Protein AF-A0A399N8E4-F1 (afdb_monomer_lite)

Foldseek 3Di:
DVQCPVVCLVVVVVPALAAPAEEEEEEQAAQCVDQQNPQQEDFEAELFQPADGGRNQGDEDPRCVSNVVSSQAQGPANVPPHGGHHSRVNYHYYIYRHHDDDDDPPTDDRLSSVLVSLQVCVVVPHQEYEAADFDLAADHDVSVVVSVVVCVVSNHAYEYEQDFVLVVNQGRHPPLNPPRHAYEFEDDPVRHGDNTRGHDYPSHDYYGHDPPD

Organism: NCBI:txid28447

Secondary structure (DSSP, 8-state):
-HHHHHTTHHHHTTT-S-TT-EEEEEES---TTSGGGTTTEEEEEE-SSSS-TTS-S--STTTTHHHHHHHHHH-B--SSS-SPBPSSTTSEEEEEE---SS--TTPPPHHHHHHHHHHHHHHTT-SEEEE----S-S---HHHHHHHHHHHHTTPEEEEE---GGGT--B--TTTTSTT-EEEEEE-TTSPBPSSS--B-TTEEEEEE-S--

Radius of gyration: 16.17 Å; chains: 1; bounding box: 42×36×48 Å

Structure (mmCIF, N/CA/C/O backbone):
data_AF-A0A399N8E4-F1
#
_entry.id   AF-A0A399N8E4-F1
#
loop_
_atom_site.group_PDB
_atom_site.id
_atom_site.type_symbol
_atom_site.label_atom_id
_atom_site.label_alt_id
_atom_site.label_comp_id
_atom_site.label_asym_id
_atom_site.label_entity_id
_atom_site.label_seq_id
_atom_site.pdbx_PDB_ins_code
_atom_site.Cartn_x
_atom_site.Cartn_y
_atom_site.Cartn_z
_atom_site.occupancy
_atom_site.B_iso_or_equiv
_atom_site.auth_seq_id
_atom_site.auth_comp_id
_atom_site.auth_asym_id
_atom_site.auth_atom_id
_atom_site.pdbx_PDB_model_num
ATOM 1 N N . GLU A 1 1 ? -3.964 9.760 16.027 1.00 87.75 1 GLU A N 1
ATOM 2 C CA . GLU A 1 1 ? -4.818 9.200 14.960 1.00 87.75 1 GLU A CA 1
ATOM 3 C C . GLU A 1 1 ? -6.111 10.000 14.730 1.00 87.75 1 GLU A C 1
ATOM 5 O O . GLU A 1 1 ? -7.206 9.459 14.835 1.00 87.75 1 GLU A O 1
ATOM 10 N N . TYR A 1 2 ? -6.030 11.301 14.395 1.00 90.00 2 TYR A N 1
ATOM 11 C CA . TYR A 1 2 ? -7.243 12.139 14.248 1.00 90.00 2 TYR A CA 1
ATOM 12 C C . TYR A 1 2 ? -8.185 11.643 13.142 1.00 90.00 2 TYR A C 1
ATOM 14 O O . TYR A 1 2 ? -9.402 11.762 13.265 1.00 90.00 2 TYR A O 1
ATOM 22 N N . TRP A 1 3 ? -7.621 11.057 12.080 1.00 92.31 3 TRP A N 1
ATOM 23 C CA . TRP A 1 3 ? -8.370 10.575 10.924 1.00 92.31 3 TRP A CA 1
ATOM 24 C C . TRP A 1 3 ? -9.396 9.503 11.293 1.00 92.31 3 TRP A C 1
ATOM 26 O O . TRP A 1 3 ? -10.426 9.405 10.635 1.00 92.31 3 TRP A O 1
ATOM 36 N N . LEU A 1 4 ? -9.157 8.719 12.350 1.00 92.88 4 LEU A N 1
ATOM 37 C CA . LEU A 1 4 ? -10.075 7.654 12.745 1.00 92.88 4 LEU A CA 1
ATOM 38 C C . LEU A 1 4 ? -11.438 8.210 13.176 1.00 92.88 4 LEU A C 1
ATOM 40 O O . LEU A 1 4 ? -12.482 7.697 12.765 1.00 92.88 4 LEU A O 1
ATOM 44 N N . ALA A 1 5 ? -11.424 9.287 13.960 1.00 92.88 5 ALA A N 1
ATOM 45 C CA . ALA A 1 5 ? -12.632 9.968 14.404 1.00 92.88 5 ALA A CA 1
ATOM 46 C C . ALA A 1 5 ? -13.159 10.922 13.322 1.00 92.88 5 ALA A C 1
ATOM 48 O O . ALA A 1 5 ? -14.320 10.823 12.920 1.00 92.88 5 ALA A O 1
ATOM 49 N N . ASP A 1 6 ? -12.295 11.803 12.805 1.00 92.50 6 ASP A N 1
ATOM 50 C CA . ASP A 1 6 ? -12.694 12.918 11.937 1.00 92.50 6 ASP A CA 1
ATOM 51 C C . ASP A 1 6 ? -13.258 12.434 10.581 1.00 92.50 6 ASP A C 1
ATOM 53 O O . ASP A 1 6 ? -14.098 13.112 9.991 1.00 92.50 6 ASP A O 1
ATOM 57 N N . TYR A 1 7 ? -12.858 11.244 10.107 1.00 90.62 7 TYR A N 1
ATOM 58 C CA . TYR A 1 7 ? -13.322 10.653 8.839 1.00 90.62 7 TYR A CA 1
ATOM 59 C C . TYR A 1 7 ? -14.304 9.486 9.038 1.00 90.62 7 TYR A C 1
ATOM 61 O O . TYR A 1 7 ? -14.597 8.743 8.102 1.00 90.62 7 TYR A O 1
ATOM 69 N N . GLY A 1 8 ? -14.848 9.320 10.250 1.00 93.94 8 GLY A N 1
ATOM 70 C CA . GLY A 1 8 ? -15.922 8.361 10.524 1.00 93.94 8 GLY A CA 1
ATOM 71 C C . GLY A 1 8 ? -15.500 6.887 10.523 1.00 93.94 8 GLY A C 1
ATOM 72 O O . GLY A 1 8 ? -16.361 6.008 10.447 1.00 93.94 8 GLY A O 1
ATOM 73 N N . ILE A 1 9 ? -14.205 6.586 10.640 1.00 96.25 9 ILE A N 1
ATOM 74 C CA . ILE A 1 9 ? -13.701 5.205 10.691 1.00 96.25 9 ILE A CA 1
ATOM 75 C C . ILE A 1 9 ? -14.170 4.503 11.972 1.00 96.25 9 ILE A C 1
ATOM 77 O O . ILE A 1 9 ? -14.631 3.364 11.923 1.00 96.25 9 ILE A O 1
ATOM 81 N N . GLU A 1 10 ? -14.168 5.200 13.110 1.00 95.88 10 GLU A N 1
ATOM 82 C CA . GLU A 1 10 ? -14.696 4.661 14.374 1.00 95.88 10 GLU A CA 1
ATOM 83 C C . GLU A 1 10 ? -16.192 4.305 14.293 1.00 95.88 10 GLU A C 1
ATOM 85 O O . GLU A 1 10 ? -16.647 3.340 14.917 1.00 95.88 10 GLU A O 1
ATOM 90 N N . GLN A 1 11 ? -16.959 5.053 13.492 1.00 97.31 11 GLN A N 1
ATOM 91 C CA . GLN A 1 11 ? -18.361 4.749 13.202 1.00 97.31 11 GLN A CA 1
ATOM 92 C C . GLN A 1 11 ? -18.465 3.487 12.330 1.00 97.31 11 GLN A C 1
ATOM 94 O O . GLN A 1 11 ? -19.285 2.611 12.613 1.00 97.31 11 GLN A O 1
ATOM 99 N N . ALA A 1 12 ? -17.621 3.363 11.300 1.00 96.88 12 ALA A N 1
ATOM 100 C CA . ALA A 1 12 ? -17.576 2.186 10.429 1.00 96.88 12 ALA A CA 1
ATOM 101 C C . ALA A 1 12 ? -17.234 0.902 11.207 1.00 96.88 12 ALA A C 1
ATOM 103 O O . ALA A 1 12 ? -17.827 -0.151 10.955 1.00 96.88 12 ALA A O 1
ATOM 104 N N . TRP A 1 13 ? -16.380 1.001 12.231 1.00 97.62 13 TRP A N 1
ATOM 105 C CA . TRP A 1 13 ? -16.019 -0.110 13.119 1.00 97.62 13 TRP A CA 1
ATOM 106 C C . TRP A 1 13 ? -17.168 -0.708 13.926 1.00 97.62 13 TRP A C 1
ATOM 108 O O . TRP A 1 13 ? -17.019 -1.815 14.442 1.00 97.62 13 TRP A O 1
ATOM 118 N N . GLN A 1 14 ? -18.309 -0.022 14.027 1.00 96.94 14 GLN A N 1
ATOM 119 C CA . GLN A 1 14 ? -19.530 -0.607 14.596 1.00 96.94 14 GLN A CA 1
ATOM 120 C C . GLN A 1 14 ? -20.161 -1.657 13.668 1.00 96.94 14 GLN A C 1
ATOM 122 O O . GLN A 1 14 ? -21.018 -2.422 14.101 1.00 96.94 14 GLN A O 1
ATOM 127 N N . THR A 1 15 ? -19.745 -1.692 12.398 1.00 97.75 15 THR A N 1
ATOM 128 C CA . THR A 1 15 ? -20.201 -2.657 11.388 1.00 97.75 15 THR A CA 1
ATOM 129 C C . THR A 1 15 ? -19.103 -3.655 11.029 1.00 97.75 15 THR A C 1
ATOM 131 O O . THR A 1 15 ? -19.358 -4.855 10.997 1.00 97.75 15 THR A O 1
ATOM 134 N N . THR A 1 16 ? -17.882 -3.186 10.758 1.00 97.69 16 THR A N 1
ATOM 135 C CA . THR A 1 16 ? -16.736 -4.047 10.420 1.00 97.69 16 THR A CA 1
ATOM 136 C C . THR A 1 16 ? -15.416 -3.337 10.687 1.00 97.69 16 THR A C 1
ATOM 138 O O . THR A 1 16 ? -15.325 -2.115 10.575 1.00 97.69 16 THR A O 1
ATOM 141 N N . ARG A 1 17 ? -14.372 -4.106 11.003 1.00 97.81 17 ARG A N 1
ATOM 142 C CA . ARG A 1 17 ? -12.989 -3.624 11.109 1.00 97.81 17 ARG A CA 1
ATOM 143 C C . ARG A 1 17 ? -12.086 -4.218 10.026 1.00 97.81 17 ARG A C 1
ATOM 145 O O . ARG A 1 17 ? -10.866 -4.141 10.152 1.00 97.81 17 ARG A O 1
ATOM 152 N N . GLY A 1 18 ? -12.668 -4.803 8.977 1.00 97.94 18 GLY A N 1
ATOM 153 C CA . GLY A 1 18 ? -11.949 -5.421 7.858 1.00 97.94 18 GLY A CA 1
ATOM 154 C C . GLY A 1 18 ? -11.697 -6.922 8.010 1.00 97.94 18 GLY A C 1
ATOM 155 O O . GLY A 1 18 ? -10.862 -7.470 7.295 1.00 97.94 18 GLY A O 1
ATOM 156 N N . GLU A 1 19 ? -12.383 -7.604 8.930 1.00 98.12 19 GLU A N 1
ATOM 157 C CA . GLU A 1 19 ? -12.231 -9.046 9.132 1.00 98.12 19 GLU A CA 1
ATOM 158 C C . GLU A 1 19 ? -12.448 -9.838 7.832 1.00 98.12 19 GLU A C 1
ATOM 160 O O . GLU A 1 19 ? -13.425 -9.638 7.113 1.00 98.12 19 GLU A O 1
ATOM 165 N N . GLY A 1 20 ? -11.534 -10.767 7.538 1.00 97.44 20 GLY A N 1
ATOM 166 C CA . GLY A 1 20 ? -11.583 -11.604 6.334 1.00 97.44 20 GLY A CA 1
ATOM 167 C C . GLY A 1 20 ? -11.033 -10.944 5.065 1.00 97.44 20 GLY A C 1
ATOM 168 O O . GLY A 1 20 ? -10.838 -11.642 4.072 1.00 97.44 20 GLY A O 1
ATOM 169 N N . VAL A 1 21 ? -10.719 -9.645 5.097 1.00 98.56 21 VAL A N 1
ATOM 170 C CA . VAL A 1 21 ? -10.104 -8.933 3.970 1.00 98.56 21 VAL A CA 1
ATOM 171 C C . VAL A 1 21 ? -8.587 -9.100 4.017 1.00 98.56 21 VAL A C 1
ATOM 173 O O . VAL A 1 21 ? -7.952 -8.852 5.047 1.00 98.56 21 VAL A O 1
ATOM 176 N N . LYS A 1 22 ? -7.994 -9.498 2.887 1.00 98.81 22 LYS A N 1
ATOM 177 C CA . LYS A 1 22 ? -6.543 -9.452 2.676 1.00 98.81 22 LYS A CA 1
ATOM 178 C C . LYS A 1 22 ? -6.186 -8.232 1.842 1.00 98.81 22 LYS A C 1
ATOM 180 O O . LYS A 1 22 ? -6.753 -8.035 0.766 1.00 98.81 22 LYS A O 1
ATOM 185 N N . ILE A 1 23 ? -5.227 -7.454 2.323 1.00 98.81 23 ILE A N 1
ATOM 186 C CA . ILE A 1 23 ? -4.749 -6.247 1.662 1.00 98.81 23 ILE A CA 1
ATOM 187 C C . ILE A 1 23 ? -3.266 -6.423 1.352 1.00 98.81 23 ILE A C 1
ATOM 189 O O . ILE A 1 23 ? -2.461 -6.622 2.261 1.00 98.81 23 ILE A O 1
ATOM 193 N N . ALA A 1 24 ? -2.908 -6.389 0.071 1.00 98.88 24 ALA A N 1
ATOM 194 C CA . ALA A 1 24 ? -1.513 -6.418 -0.342 1.00 98.88 24 ALA A CA 1
ATOM 195 C C . ALA A 1 24 ? -0.918 -5.013 -0.279 1.00 98.88 24 ALA A C 1
ATOM 197 O O . ALA A 1 24 ? -1.463 -4.079 -0.864 1.00 98.88 24 ALA A O 1
ATOM 198 N N . VAL A 1 25 ? 0.202 -4.876 0.424 1.00 98.62 25 VAL A N 1
ATOM 199 C CA . VAL A 1 25 ? 1.004 -3.652 0.472 1.00 98.62 25 VAL A CA 1
ATOM 200 C C . VAL A 1 25 ? 2.190 -3.869 -0.460 1.00 98.62 25 VAL A C 1
ATOM 202 O O . VAL A 1 25 ? 3.124 -4.587 -0.106 1.00 98.62 25 VAL A O 1
ATOM 205 N N . ILE A 1 26 ? 2.108 -3.299 -1.666 1.00 98.25 26 ILE A N 1
ATOM 206 C CA . ILE A 1 26 ? 3.216 -3.281 -2.628 1.00 98.25 26 ILE A CA 1
ATOM 207 C C . ILE A 1 26 ? 4.039 -2.031 -2.328 1.00 98.25 26 ILE A C 1
ATOM 209 O O . ILE A 1 26 ? 3.639 -0.922 -2.682 1.00 98.25 26 ILE A O 1
ATOM 213 N N . ASP A 1 27 ? 5.148 -2.215 -1.617 1.00 96.81 27 ASP A N 1
ATOM 214 C CA . ASP A 1 27 ? 5.992 -1.133 -1.096 1.00 96.81 27 ASP A CA 1
ATOM 215 C C . ASP A 1 27 ? 7.405 -1.671 -0.799 1.00 96.81 27 ASP A C 1
ATOM 217 O O . ASP A 1 27 ? 7.780 -2.721 -1.305 1.00 96.81 27 ASP A O 1
ATOM 221 N N . THR A 1 28 ? 8.205 -1.021 0.042 1.00 95.88 28 THR A N 1
ATOM 222 C CA . THR A 1 28 ? 9.557 -1.478 0.409 1.00 95.88 28 THR A CA 1
ATOM 223 C C . THR A 1 28 ? 9.601 -2.817 1.148 1.00 95.88 28 THR A C 1
ATOM 225 O O . THR A 1 28 ? 10.680 -3.357 1.357 1.00 95.88 28 THR A O 1
ATOM 228 N N . GLY A 1 29 ? 8.456 -3.380 1.528 1.00 96.94 29 GLY A N 1
ATOM 229 C CA . GLY A 1 29 ? 8.336 -4.503 2.455 1.00 96.94 29 GLY A CA 1
ATOM 230 C C . GLY A 1 29 ? 7.827 -4.041 3.818 1.00 96.94 29 GLY A C 1
ATOM 231 O O . GLY A 1 29 ? 7.774 -2.848 4.115 1.00 96.94 29 GLY A O 1
ATOM 232 N N . VAL A 1 30 ? 7.406 -4.993 4.646 1.00 98.19 30 VAL A N 1
ATOM 233 C CA . VAL A 1 30 ? 6.756 -4.724 5.933 1.00 98.19 30 VAL A CA 1
ATOM 234 C C . VAL A 1 30 ? 7.480 -5.483 7.030 1.00 98.19 30 VAL A C 1
ATOM 236 O O . VAL A 1 30 ? 7.396 -6.708 7.095 1.00 98.19 30 VAL A O 1
ATOM 239 N N . ASP A 1 31 ? 8.119 -4.755 7.943 1.00 97.06 31 ASP A N 1
ATOM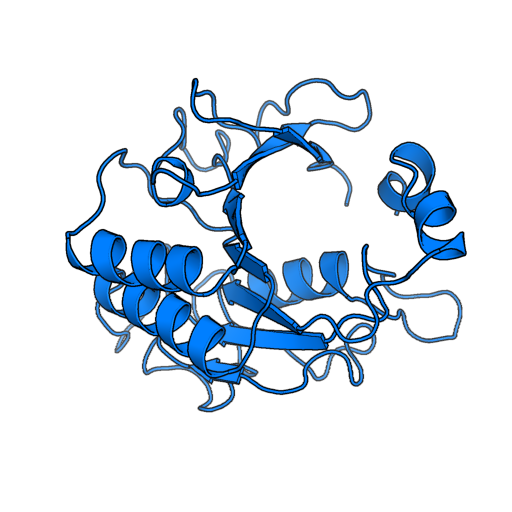 240 C CA . ASP A 1 31 ? 8.675 -5.345 9.159 1.00 97.06 31 ASP A CA 1
ATOM 241 C C . ASP A 1 31 ? 7.531 -5.837 10.056 1.00 97.06 31 ASP A C 1
ATOM 243 O O . ASP A 1 31 ? 6.908 -5.085 10.807 1.00 97.06 31 ASP A O 1
ATOM 247 N N . ALA A 1 32 ? 7.248 -7.134 9.972 1.00 95.44 32 ALA A N 1
ATOM 248 C CA . ALA A 1 32 ? 6.186 -7.786 10.728 1.00 95.44 32 ALA A CA 1
ATOM 249 C C . ALA A 1 32 ? 6.507 -7.932 12.230 1.00 95.44 32 ALA A C 1
ATOM 251 O O . ALA A 1 32 ? 5.643 -8.359 13.003 1.00 95.44 32 ALA A O 1
ATOM 252 N N . SER A 1 33 ? 7.737 -7.619 12.657 1.00 94.69 33 SER A N 1
ATOM 253 C CA . SER A 1 33 ? 8.163 -7.738 14.055 1.00 94.69 33 SER A CA 1
ATOM 254 C C . SER A 1 33 ? 7.726 -6.553 14.921 1.00 94.69 33 SER A C 1
ATOM 256 O O . SER A 1 33 ? 7.685 -6.680 16.153 1.00 94.69 33 SER A O 1
ATOM 258 N N . VAL A 1 34 ? 7.349 -5.424 14.303 1.00 94.69 34 VAL A N 1
ATOM 259 C CA . VAL A 1 34 ? 6.870 -4.245 15.032 1.00 94.69 34 VAL A CA 1
ATOM 260 C C . VAL A 1 34 ? 5.600 -4.574 15.814 1.00 94.69 34 VAL A C 1
ATOM 262 O O . VAL A 1 34 ? 4.724 -5.316 15.364 1.00 94.69 34 VAL A O 1
ATOM 265 N N . ALA A 1 35 ? 5.499 -4.020 17.024 1.00 93.44 35 ALA A N 1
ATOM 266 C CA . ALA A 1 35 ? 4.439 -4.380 17.963 1.00 93.44 35 ALA A CA 1
ATOM 267 C C . ALA A 1 35 ? 3.032 -4.139 17.389 1.00 93.44 35 ALA A C 1
ATOM 269 O O . ALA A 1 35 ? 2.148 -4.973 17.591 1.00 93.44 35 ALA A O 1
ATOM 270 N N . ASP A 1 36 ? 2.868 -3.056 16.629 1.00 92.19 36 ASP A N 1
ATOM 271 C CA . ASP A 1 36 ? 1.593 -2.626 16.054 1.00 92.19 36 ASP A CA 1
ATOM 272 C C . ASP A 1 36 ? 1.067 -3.591 14.986 1.00 92.19 36 ASP A C 1
ATOM 274 O O . ASP A 1 36 ? -0.140 -3.690 14.789 1.00 92.19 36 ASP A O 1
ATOM 278 N N . LEU A 1 37 ? 1.943 -4.350 14.323 1.00 96.38 37 LEU A N 1
ATOM 279 C CA . LEU A 1 37 ? 1.577 -5.270 13.242 1.00 96.38 37 LEU A CA 1
ATOM 280 C C . LEU A 1 37 ? 1.537 -6.732 13.681 1.00 96.38 37 LEU A C 1
ATOM 282 O O . LEU A 1 37 ? 1.414 -7.632 12.844 1.00 96.38 37 LEU A O 1
ATOM 286 N N . ARG A 1 38 ? 1.599 -7.005 14.991 1.00 93.81 38 ARG A N 1
ATOM 287 C CA . ARG A 1 38 ? 1.627 -8.376 15.506 1.00 93.81 38 ARG A CA 1
ATOM 288 C C . ARG A 1 38 ? 0.414 -9.180 15.019 1.00 93.81 38 ARG A C 1
ATOM 290 O O . ARG A 1 38 ? -0.738 -8.934 15.388 1.00 93.81 38 ARG A O 1
ATOM 297 N N . GLY A 1 39 ? 0.702 -10.186 14.194 1.00 94.69 39 GLY A N 1
ATOM 298 C CA . GLY A 1 39 ? -0.286 -11.075 13.581 1.00 94.69 39 GLY A CA 1
ATOM 299 C C . GLY A 1 39 ? -1.128 -10.438 12.470 1.00 94.69 39 GLY A C 1
ATOM 300 O O . GLY A 1 39 ? -2.113 -11.053 12.059 1.00 94.69 39 GLY A O 1
ATOM 301 N N . ALA A 1 40 ? -0.828 -9.205 12.047 1.00 97.69 40 ALA A N 1
ATOM 302 C CA . ALA A 1 40 ? -1.494 -8.546 10.925 1.00 97.69 40 ALA A CA 1
ATOM 303 C C . ALA A 1 40 ? -0.920 -9.024 9.590 1.00 97.69 40 ALA A C 1
ATOM 305 O O . ALA A 1 40 ? -1.684 -9.310 8.674 1.00 97.69 40 ALA A O 1
ATOM 306 N N . VAL A 1 41 ? 0.403 -9.175 9.501 1.00 98.31 41 VAL A N 1
ATOM 307 C CA . VAL A 1 41 ? 1.077 -9.724 8.318 1.00 98.31 41 VAL A CA 1
ATOM 308 C C . VAL A 1 41 ? 0.919 -11.246 8.306 1.00 98.31 41 VAL A C 1
ATOM 310 O O . VAL A 1 41 ? 1.358 -11.924 9.235 1.00 98.31 41 VAL A O 1
ATOM 313 N N . VAL A 1 42 ? 0.258 -11.781 7.277 1.00 98.25 42 VAL A N 1
ATOM 314 C CA . VAL A 1 42 ? -0.090 -13.219 7.173 1.00 98.25 42 VAL A CA 1
ATOM 315 C C . VAL A 1 42 ? 0.624 -13.943 6.033 1.00 98.25 42 VAL A C 1
ATOM 317 O O . VAL A 1 42 ? 0.460 -15.150 5.866 1.00 98.25 42 VAL A O 1
ATOM 320 N N . GLY A 1 43 ? 1.392 -13.213 5.234 1.00 98.00 43 GLY A N 1
ATOM 321 C CA . GLY A 1 43 ? 2.159 -13.735 4.116 1.00 98.00 43 GLY A CA 1
ATOM 322 C C . GLY A 1 43 ? 2.825 -12.601 3.354 1.00 98.00 43 GLY A C 1
ATOM 323 O O . GLY A 1 43 ? 2.568 -11.426 3.621 1.00 98.00 43 GLY A O 1
ATOM 324 N N . GLY A 1 44 ? 3.662 -12.956 2.394 1.00 98.25 44 GLY A N 1
ATOM 325 C CA . GLY A 1 44 ? 4.343 -11.974 1.577 1.00 98.25 44 GLY A CA 1
ATOM 326 C C . GLY A 1 44 ? 5.316 -12.598 0.595 1.00 98.25 44 GLY A C 1
ATOM 327 O O . GLY A 1 44 ? 5.490 -13.820 0.561 1.00 98.25 44 GLY A O 1
ATOM 328 N N . THR A 1 45 ? 5.912 -11.745 -0.224 1.00 98.69 45 THR A N 1
ATOM 329 C CA . THR A 1 45 ? 6.943 -12.115 -1.183 1.00 98.69 45 THR A CA 1
ATOM 330 C C . THR A 1 45 ? 7.887 -10.949 -1.425 1.00 98.69 45 THR A C 1
ATOM 332 O O . THR A 1 45 ? 7.480 -9.790 -1.343 1.00 98.69 45 THR A O 1
ATOM 335 N N . ASP A 1 46 ? 9.126 -11.263 -1.785 1.00 98.25 46 ASP A N 1
ATOM 336 C CA . ASP A 1 46 ? 10.012 -10.296 -2.414 1.00 98.25 46 ASP A CA 1
ATOM 337 C C . ASP A 1 46 ? 10.011 -10.462 -3.926 1.00 98.25 46 ASP A C 1
ATOM 339 O O . ASP A 1 46 ? 10.371 -11.513 -4.461 1.00 98.25 46 ASP A O 1
ATOM 343 N N . VAL A 1 47 ? 9.640 -9.388 -4.619 1.00 97.56 47 VAL A N 1
ATOM 344 C CA . VAL A 1 47 ? 9.791 -9.302 -6.071 1.00 97.56 47 VAL A CA 1
ATOM 345 C C . VAL A 1 47 ? 11.008 -8.473 -6.464 1.00 97.56 47 VAL A C 1
ATOM 347 O O . VAL A 1 47 ? 11.375 -8.514 -7.636 1.00 97.56 47 VAL A O 1
ATOM 350 N N . SER A 1 48 ? 11.669 -7.779 -5.530 1.00 95.75 48 SER A N 1
ATOM 351 C CA . SER A 1 48 ? 12.858 -6.971 -5.825 1.00 95.75 48 SER A CA 1
ATOM 352 C C . SER A 1 48 ? 14.088 -7.803 -6.189 1.00 95.75 48 SER A C 1
ATOM 354 O O . SER A 1 48 ? 14.925 -7.351 -6.971 1.00 95.75 48 SER A O 1
ATOM 356 N N . GLY A 1 49 ? 14.179 -9.034 -5.683 1.00 95.19 49 GLY A N 1
ATOM 357 C CA . GLY A 1 49 ? 15.319 -9.934 -5.845 1.00 95.19 49 GLY A CA 1
ATOM 358 C C . GLY A 1 49 ? 16.438 -9.714 -4.823 1.00 95.19 49 GLY A C 1
ATOM 359 O O . GLY A 1 49 ? 17.452 -10.409 -4.895 1.00 95.19 49 GLY A O 1
ATOM 360 N N . VAL A 1 50 ? 16.276 -8.764 -3.899 1.00 94.69 50 VAL A N 1
ATOM 361 C CA . VAL A 1 50 ? 17.278 -8.417 -2.876 1.00 94.69 50 VAL A CA 1
ATOM 362 C C . VAL A 1 50 ? 16.730 -8.452 -1.446 1.00 94.69 50 VAL A C 1
ATOM 364 O O . VAL A 1 50 ? 17.518 -8.312 -0.513 1.00 94.69 50 VAL A O 1
ATOM 367 N N . GLY A 1 51 ? 15.417 -8.631 -1.267 1.00 93.19 51 GLY A N 1
ATOM 368 C CA . GLY A 1 51 ? 14.761 -8.701 0.042 1.00 93.19 51 GLY A CA 1
ATOM 369 C C . GLY A 1 51 ? 14.632 -10.125 0.583 1.00 93.19 51 GLY A C 1
ATOM 370 O O . GLY A 1 51 ? 15.084 -11.097 -0.032 1.00 93.19 51 GLY A O 1
ATOM 371 N N . SER A 1 52 ? 13.985 -10.269 1.742 1.00 96.19 52 SER A N 1
ATOM 372 C CA . SER A 1 52 ? 13.643 -11.592 2.273 1.00 96.19 52 SER A CA 1
ATOM 373 C C . SER A 1 52 ? 12.539 -12.242 1.440 1.00 96.19 52 SER A C 1
ATOM 375 O O . SER A 1 52 ? 11.609 -11.584 0.994 1.00 96.19 52 SER A O 1
ATOM 377 N N . ALA A 1 53 ? 12.578 -13.564 1.267 1.00 97.19 53 ALA A N 1
ATOM 378 C CA . ALA A 1 53 ? 11.621 -14.269 0.405 1.00 97.19 53 ALA A CA 1
ATOM 379 C C . ALA A 1 53 ? 10.140 -14.082 0.797 1.00 97.19 53 ALA A C 1
ATOM 381 O O . ALA A 1 53 ? 9.266 -14.280 -0.044 1.00 97.19 53 ALA A O 1
ATOM 382 N N . ASP A 1 54 ? 9.862 -13.721 2.052 1.00 97.25 54 ASP A N 1
ATOM 383 C CA . ASP A 1 54 ? 8.528 -13.445 2.591 1.00 97.25 54 ASP A CA 1
ATOM 384 C C . ASP A 1 54 ? 8.159 -11.948 2.612 1.00 97.25 54 ASP A C 1
ATOM 386 O O . ASP A 1 54 ? 7.100 -11.588 3.124 1.00 97.25 54 ASP A O 1
ATOM 390 N N . GLY A 1 55 ? 9.010 -11.075 2.065 1.00 97.25 55 GLY A N 1
ATOM 391 C CA . GLY A 1 55 ? 8.791 -9.630 1.985 1.00 97.25 55 GLY A CA 1
ATOM 392 C C . GLY A 1 55 ? 8.805 -8.908 3.336 1.00 97.25 55 GLY A C 1
ATOM 393 O O . GLY A 1 55 ? 8.294 -7.790 3.422 1.00 97.25 55 GLY A O 1
ATOM 394 N N . THR A 1 56 ? 9.313 -9.535 4.403 1.00 97.00 56 THR A N 1
ATOM 395 C CA . THR A 1 56 ? 9.306 -8.965 5.764 1.00 97.00 56 THR A CA 1
ATOM 396 C C . THR A 1 56 ? 10.597 -8.264 6.184 1.00 97.00 56 THR A C 1
ATOM 398 O O . THR A 1 56 ? 10.612 -7.600 7.219 1.00 97.00 56 THR A O 1
ATOM 401 N N . GLU A 1 57 ? 11.660 -8.362 5.385 1.00 95.00 57 GLU A N 1
ATOM 402 C CA . GLU A 1 57 ? 12.883 -7.568 5.520 1.00 95.00 57 GLU A CA 1
ATOM 403 C C . GLU A 1 57 ? 12.849 -6.431 4.489 1.00 95.00 57 GLU A C 1
ATOM 405 O O . GLU A 1 57 ? 13.053 -6.692 3.297 1.00 95.00 57 GLU A O 1
ATOM 410 N N . PRO A 1 58 ? 12.537 -5.187 4.901 1.00 94.12 58 PRO A N 1
ATOM 411 C CA . PRO A 1 58 ? 12.313 -4.121 3.941 1.00 94.12 58 PRO A CA 1
ATOM 412 C C . PRO A 1 58 ? 13.583 -3.698 3.191 1.00 94.12 58 PRO A C 1
ATOM 414 O O . PRO A 1 58 ? 14.687 -3.709 3.735 1.00 94.12 58 PRO A O 1
ATOM 417 N N . VAL A 1 59 ? 13.415 -3.278 1.939 1.00 93.62 59 VAL A N 1
ATOM 418 C CA . VAL A 1 59 ? 14.491 -2.958 0.991 1.00 93.62 59 VAL A CA 1
ATOM 419 C C . VAL A 1 59 ? 14.469 -1.489 0.557 1.00 93.62 59 VAL A C 1
ATOM 421 O O . VAL A 1 59 ? 13.482 -0.778 0.726 1.00 93.62 59 VAL A O 1
ATOM 424 N N . GLY A 1 60 ? 15.558 -1.030 -0.063 1.00 87.88 60 GLY A N 1
ATOM 425 C CA . GLY A 1 60 ? 15.648 0.314 -0.641 1.00 87.88 60 GLY A CA 1
ATOM 426 C C . GLY A 1 60 ? 15.971 1.422 0.371 1.00 87.88 60 GLY A C 1
ATOM 427 O O . GLY A 1 60 ? 16.209 1.180 1.551 1.00 87.88 60 GLY A O 1
ATOM 428 N N . ALA A 1 61 ? 16.0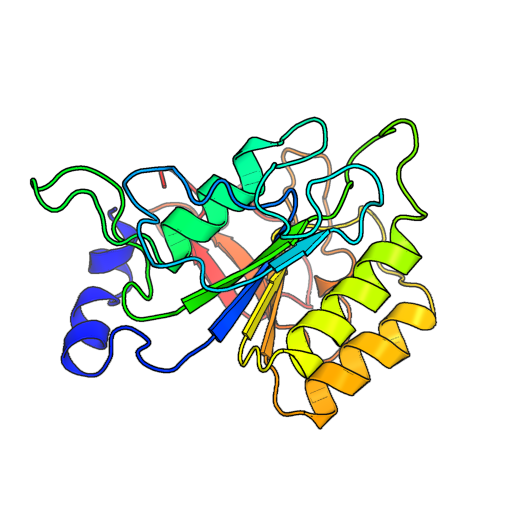37 2.663 -0.119 1.00 83.31 61 ALA A N 1
ATOM 429 C CA . ALA A 1 61 ? 16.511 3.813 0.660 1.00 83.31 61 ALA A CA 1
ATOM 430 C C . ALA A 1 61 ? 15.515 4.311 1.725 1.00 83.31 61 ALA A C 1
ATOM 432 O O . ALA A 1 61 ? 15.935 4.932 2.698 1.00 83.31 61 ALA A O 1
ATOM 433 N N . SER A 1 62 ? 14.223 4.031 1.546 1.00 87.19 62 SER A N 1
ATOM 434 C CA . SER A 1 62 ? 13.139 4.370 2.480 1.00 87.19 62 SER A CA 1
ATOM 435 C C . SER A 1 62 ? 12.508 3.099 3.039 1.00 87.19 62 SER A C 1
ATOM 437 O O . SER A 1 62 ? 11.296 2.919 2.990 1.00 87.19 62 SER A O 1
ATOM 439 N N . SER A 1 63 ? 13.356 2.181 3.508 1.00 90.12 63 SER A N 1
ATOM 440 C CA . SER A 1 63 ? 12.988 0.824 3.934 1.00 90.12 63 SER A CA 1
ATOM 441 C C . SER A 1 63 ? 11.804 0.775 4.914 1.00 90.12 63 SER A C 1
ATOM 443 O O . SER A 1 63 ? 10.985 -0.134 4.864 1.00 90.12 63 SER A O 1
ATOM 445 N N . GLU A 1 64 ? 11.639 1.787 5.756 1.00 93.00 64 GLU A N 1
ATOM 446 C CA . GLU A 1 64 ? 10.570 1.910 6.744 1.00 93.00 64 GLU A CA 1
ATOM 447 C C . GLU A 1 64 ? 9.180 2.218 6.158 1.00 93.00 64 GLU A C 1
ATOM 449 O O . GLU A 1 64 ? 8.176 2.061 6.860 1.00 93.00 64 GLU A O 1
ATOM 454 N N . HIS A 1 65 ? 9.101 2.658 4.899 1.00 94.75 65 HIS A N 1
ATOM 455 C CA . HIS A 1 65 ? 7.882 3.196 4.296 1.00 94.75 65 HIS A CA 1
ATOM 456 C C . HIS A 1 65 ? 6.735 2.179 4.260 1.00 94.75 65 HIS A C 1
ATOM 458 O O . HIS A 1 65 ? 5.655 2.463 4.788 1.00 94.75 65 HIS A O 1
ATOM 464 N N . GLY A 1 66 ? 6.981 0.965 3.764 1.00 96.50 66 GLY A N 1
ATOM 465 C CA . GLY A 1 66 ? 5.970 -0.092 3.734 1.00 96.50 66 GLY A CA 1
ATOM 466 C C . GLY A 1 66 ? 5.445 -0.468 5.122 1.00 96.50 66 GLY A C 1
ATOM 467 O O . GLY A 1 66 ? 4.240 -0.658 5.298 1.00 96.50 66 GLY A O 1
ATOM 468 N N . THR A 1 67 ? 6.306 -0.478 6.144 1.00 97.19 67 THR A N 1
ATOM 469 C CA . THR A 1 67 ? 5.904 -0.712 7.542 1.00 97.19 67 THR A CA 1
ATOM 470 C C . THR A 1 67 ? 4.994 0.398 8.074 1.00 97.19 67 THR A C 1
ATOM 472 O O . THR A 1 67 ? 3.995 0.106 8.742 1.00 97.19 67 THR A O 1
ATOM 475 N N . MET A 1 68 ? 5.289 1.669 7.771 1.00 95.75 68 MET A N 1
ATOM 476 C CA . MET A 1 68 ? 4.428 2.799 8.153 1.00 95.75 68 MET A CA 1
ATOM 477 C C . MET A 1 68 ? 3.055 2.707 7.478 1.00 95.75 68 MET A C 1
ATOM 479 O O . MET A 1 68 ? 2.028 2.826 8.150 1.00 95.75 68 MET A O 1
ATOM 483 N N . VAL A 1 69 ? 3.030 2.421 6.173 1.00 97.06 69 VAL A N 1
ATOM 484 C CA . VAL A 1 69 ? 1.796 2.225 5.396 1.00 97.06 69 VAL A CA 1
ATOM 485 C C . VAL A 1 69 ? 0.963 1.081 5.975 1.00 97.06 69 VAL A C 1
ATOM 487 O O . VAL A 1 69 ? -0.224 1.256 6.254 1.00 97.06 69 VAL A O 1
ATOM 490 N N . ALA A 1 70 ? 1.580 -0.076 6.230 1.00 98.00 70 ALA A N 1
ATOM 491 C CA . ALA A 1 70 ? 0.898 -1.223 6.820 1.00 98.00 70 ALA A CA 1
ATOM 492 C C . ALA A 1 70 ? 0.336 -0.906 8.217 1.00 98.00 70 ALA A C 1
ATOM 494 O O . ALA A 1 70 ? -0.757 -1.364 8.552 1.00 98.00 70 ALA A O 1
ATOM 495 N N . SER A 1 71 ? 1.041 -0.095 9.014 1.00 96.88 71 SER A N 1
ATOM 496 C CA . SER A 1 71 ? 0.601 0.309 10.359 1.00 96.88 71 SER A CA 1
ATOM 497 C C . SER A 1 71 ? -0.624 1.225 10.313 1.00 96.88 71 SER A C 1
ATOM 499 O O . SER A 1 71 ? -1.589 0.991 11.039 1.00 96.88 71 SER A O 1
ATOM 501 N N . LEU A 1 72 ? -0.649 2.209 9.409 1.00 96.12 72 LEU A N 1
ATOM 502 C CA . LEU A 1 72 ? -1.828 3.061 9.186 1.00 96.12 72 LEU A CA 1
ATOM 503 C C . LEU A 1 72 ? -3.029 2.276 8.642 1.00 96.12 72 LEU A C 1
ATOM 505 O O . LEU A 1 72 ? -4.181 2.640 8.880 1.00 96.12 72 LEU A O 1
ATOM 509 N N . LEU A 1 73 ? -2.770 1.187 7.923 1.00 97.19 73 LEU A N 1
ATOM 510 C CA . LEU A 1 73 ? -3.795 0.374 7.285 1.00 97.19 73 LEU A CA 1
ATOM 511 C C . LEU A 1 73 ? -4.399 -0.665 8.238 1.00 97.19 73 LEU A C 1
ATOM 513 O O . LEU A 1 73 ? -5.618 -0.707 8.389 1.00 97.19 73 LEU A O 1
ATOM 517 N N . ALA A 1 74 ? -3.572 -1.472 8.903 1.00 97.88 74 ALA A N 1
ATOM 518 C CA . ALA A 1 74 ? -4.002 -2.617 9.714 1.00 97.88 74 ALA A CA 1
ATOM 519 C C . ALA A 1 74 ? -3.288 -2.718 11.073 1.00 97.88 74 ALA A C 1
ATOM 521 O O . ALA A 1 74 ? -3.284 -3.786 11.689 1.00 97.88 74 ALA A O 1
ATOM 522 N N . GLY A 1 75 ? -2.697 -1.623 11.559 1.00 97.12 75 GLY A N 1
ATOM 523 C CA . GLY A 1 75 ? -2.136 -1.550 12.905 1.00 97.12 75 GLY A CA 1
ATOM 524 C C . GLY A 1 75 ? -3.164 -1.948 13.965 1.00 97.12 75 GLY A C 1
ATOM 525 O O . GLY A 1 75 ? -4.331 -1.556 13.920 1.00 97.12 75 GLY A O 1
ATOM 526 N N . ARG A 1 76 ? -2.736 -2.758 14.925 1.00 95.38 76 ARG A N 1
ATOM 527 C CA . ARG A 1 76 ? -3.551 -3.276 16.034 1.00 95.38 76 ARG A CA 1
ATOM 528 C C . ARG A 1 76 ? -3.151 -2.661 17.372 1.00 95.38 76 ARG A C 1
ATOM 530 O O . ARG A 1 76 ? -3.705 -3.039 18.408 1.00 95.38 76 ARG A O 1
ATOM 537 N N . GLY A 1 77 ? -2.211 -1.714 17.340 1.00 91.75 77 GLY A N 1
ATOM 538 C CA . GLY A 1 77 ? -1.576 -1.133 18.511 1.00 91.75 77 GLY A CA 1
ATOM 539 C C . GLY A 1 77 ? -0.860 -2.186 19.355 1.00 91.75 77 GLY A C 1
ATOM 540 O O . GLY A 1 77 ? -0.713 -3.350 18.983 1.00 91.75 77 GLY A O 1
ATOM 541 N N . THR A 1 78 ? -0.439 -1.788 20.548 1.00 87.69 78 THR A N 1
ATOM 542 C CA . THR A 1 78 ? 0.328 -2.654 21.459 1.00 87.69 78 THR A CA 1
ATOM 543 C C . THR A 1 78 ? -0.536 -3.354 22.512 1.00 87.69 78 THR A C 1
ATOM 545 O O . THR A 1 78 ? -0.036 -4.159 23.299 1.00 87.69 78 THR A O 1
ATOM 548 N N . GLY A 1 79 ? -1.829 -3.021 22.578 1.00 75.56 79 GLY A N 1
ATOM 549 C CA . GLY A 1 79 ? -2.744 -3.461 23.636 1.00 75.56 79 GLY A CA 1
ATOM 550 C C . GLY A 1 79 ? -2.611 -2.699 24.963 1.00 75.56 79 GLY A C 1
ATOM 551 O O . GLY A 1 79 ? -3.426 -2.914 25.857 1.00 75.56 79 GLY A O 1
ATOM 552 N N . THR A 1 80 ? -1.645 -1.779 25.105 1.00 76.56 80 THR A N 1
ATOM 553 C CA . THR A 1 80 ? -1.475 -0.932 26.307 1.00 76.56 80 THR A CA 1
ATOM 554 C C . THR A 1 80 ? -1.926 0.517 26.100 1.00 76.56 80 THR A C 1
ATOM 556 O O . THR A 1 80 ? -1.484 1.408 26.820 1.00 76.56 80 THR A O 1
ATOM 559 N N . GLY A 1 81 ? -2.776 0.773 25.100 1.00 71.62 81 GLY A N 1
ATOM 560 C CA . GLY A 1 81 ? -3.165 2.135 24.710 1.00 71.62 81 GLY A CA 1
ATOM 561 C C . GLY A 1 81 ? -2.030 2.930 24.053 1.00 71.62 81 GLY A C 1
ATOM 562 O O . GLY A 1 81 ? -2.056 4.155 24.070 1.00 71.62 81 GLY A O 1
ATOM 563 N N . SER A 1 82 ? -1.023 2.237 23.519 1.00 80.75 82 SER A N 1
ATOM 564 C CA . SER A 1 82 ? 0.053 2.805 22.708 1.00 80.75 82 SER A CA 1
ATOM 565 C C . SER A 1 82 ? 0.129 2.089 21.357 1.00 80.75 82 SER A C 1
ATOM 567 O O . SER A 1 82 ? -0.507 1.047 21.172 1.00 80.75 82 SER A O 1
ATOM 569 N N . GLY A 1 83 ? 0.920 2.638 20.435 1.00 86.62 83 GLY A N 1
ATOM 570 C CA . GLY A 1 83 ? 0.989 2.151 19.058 1.00 86.62 83 GLY A CA 1
ATOM 571 C C . GLY A 1 83 ? -0.161 2.661 18.197 1.00 86.62 83 GLY A C 1
ATOM 572 O O . GLY A 1 83 ? -1.127 3.223 18.712 1.00 86.62 83 GLY A O 1
ATOM 573 N N . VAL A 1 84 ? -0.049 2.452 16.890 1.00 92.94 84 VAL A N 1
ATOM 574 C CA . VAL A 1 84 ? -1.021 2.918 15.900 1.00 92.94 84 VAL A CA 1
ATOM 575 C C . VAL A 1 84 ? -2.136 1.888 15.724 1.00 92.94 84 VAL A C 1
ATOM 577 O O . VAL A 1 84 ? -1.887 0.699 15.494 1.00 92.94 84 VAL A O 1
ATOM 580 N N . ILE A 1 85 ? -3.384 2.356 15.800 1.00 95.31 85 ILE A N 1
ATOM 581 C CA . ILE A 1 85 ? -4.541 1.607 15.300 1.00 95.31 85 ILE A CA 1
ATOM 582 C C . ILE A 1 85 ? -4.783 2.022 13.850 1.00 95.31 85 ILE A C 1
ATOM 584 O O . ILE A 1 85 ? -5.034 3.192 13.563 1.00 95.31 85 ILE A O 1
ATOM 588 N N . GLY A 1 86 ? -4.702 1.057 12.939 1.00 96.00 86 GLY A N 1
ATOM 589 C CA . GLY A 1 86 ? -4.937 1.277 11.521 1.00 96.00 86 GLY A CA 1
ATOM 590 C C . GLY A 1 86 ? -6.420 1.399 11.186 1.00 96.00 86 GLY A C 1
ATOM 591 O O . GLY A 1 86 ? -7.281 1.098 12.007 1.00 96.00 86 GLY A O 1
ATOM 592 N N . VAL A 1 87 ? -6.727 1.812 9.957 1.00 97.31 87 VAL A N 1
ATOM 593 C CA . VAL A 1 87 ? -8.102 2.005 9.463 1.00 97.31 87 VAL A CA 1
ATOM 594 C C . VAL A 1 87 ? -8.927 0.710 9.486 1.00 97.31 87 VAL A C 1
ATOM 596 O O . VAL A 1 87 ? -10.113 0.733 9.819 1.00 97.31 87 VAL A O 1
ATOM 599 N N . ALA A 1 88 ? -8.307 -0.426 9.173 1.00 98.00 88 ALA A N 1
ATOM 600 C CA . ALA A 1 88 ? -8.921 -1.750 9.138 1.00 98.00 88 ALA A CA 1
ATOM 601 C C . ALA A 1 88 ? -8.122 -2.739 10.014 1.00 98.00 88 ALA A C 1
ATOM 603 O O . ALA A 1 88 ? -7.440 -3.627 9.496 1.00 98.00 88 ALA A O 1
ATOM 604 N N . PRO A 1 89 ? -8.184 -2.624 11.354 1.00 97.19 89 PRO A N 1
ATOM 605 C CA . PRO A 1 89 ? -7.326 -3.402 12.255 1.00 97.19 89 PRO A CA 1
ATOM 606 C C . PRO A 1 89 ? -7.640 -4.913 12.256 1.00 97.19 89 PRO A C 1
ATOM 608 O O . PRO A 1 89 ? -6.827 -5.724 12.708 1.00 97.19 89 PRO A O 1
ATOM 611 N N . GLY A 1 90 ? -8.817 -5.308 11.756 1.00 97.94 90 GLY A N 1
ATOM 612 C CA . GLY A 1 90 ? -9.227 -6.702 11.563 1.00 97.94 90 GLY A CA 1
ATOM 613 C C . GLY A 1 90 ? -8.764 -7.316 10.237 1.00 97.94 90 GLY A C 1
ATOM 614 O O . GLY A 1 90 ? -8.886 -8.531 10.065 1.00 97.94 90 GLY A O 1
ATOM 615 N N . ALA A 1 91 ? -8.221 -6.515 9.315 1.00 98.62 91 ALA A N 1
ATOM 616 C CA . ALA A 1 91 ? -7.694 -7.006 8.048 1.00 98.62 91 ALA A CA 1
ATOM 617 C C . ALA A 1 91 ? -6.376 -7.774 8.232 1.00 98.62 91 ALA A C 1
ATOM 619 O O . ALA A 1 91 ? -5.704 -7.715 9.271 1.00 98.62 91 ALA A O 1
ATOM 620 N N . SER A 1 92 ? -6.021 -8.526 7.194 1.00 98.75 92 SER A N 1
ATOM 621 C CA . SER A 1 92 ? -4.725 -9.186 7.059 1.00 98.75 92 SER A CA 1
ATOM 622 C C . SER A 1 92 ? -3.892 -8.494 5.986 1.00 98.75 92 SER A C 1
ATOM 624 O O . SER A 1 92 ? -4.418 -8.115 4.942 1.00 98.75 92 SER A O 1
ATOM 626 N N . VAL A 1 93 ? -2.591 -8.369 6.221 1.00 98.81 93 VAL A N 1
ATOM 627 C CA . VAL A 1 93 ? -1.633 -7.748 5.304 1.00 98.81 93 VAL A CA 1
ATOM 628 C C . VAL A 1 93 ? -0.842 -8.829 4.576 1.00 98.81 93 VAL A C 1
ATOM 630 O O . VAL A 1 93 ? -0.342 -9.771 5.200 1.00 98.81 93 VAL A O 1
ATOM 633 N N . LEU A 1 94 ? -0.724 -8.681 3.258 1.00 98.88 94 LEU A N 1
ATOM 634 C CA . LEU A 1 94 ? 0.264 -9.380 2.444 1.00 98.88 94 LEU A CA 1
ATOM 635 C C . LEU A 1 94 ? 1.401 -8.403 2.124 1.00 98.88 94 LEU A C 1
ATOM 637 O O . LEU A 1 94 ? 1.157 -7.372 1.500 1.00 98.88 94 LEU A O 1
ATOM 641 N N . SER A 1 95 ? 2.619 -8.705 2.568 1.00 98.62 95 SER A N 1
ATOM 642 C CA . SER A 1 95 ? 3.785 -7.850 2.322 1.00 98.62 95 SER A CA 1
ATOM 643 C C . SER A 1 95 ? 4.406 -8.161 0.965 1.00 98.62 95 SER A C 1
ATOM 645 O O . SER A 1 95 ? 4.835 -9.289 0.741 1.00 98.62 95 SER A O 1
ATOM 647 N N . VAL A 1 96 ? 4.464 -7.197 0.050 1.00 98.56 96 VAL A N 1
ATOM 648 C CA . VAL A 1 96 ? 5.084 -7.395 -1.267 1.00 98.56 96 VAL A CA 1
ATOM 649 C C . VAL A 1 96 ? 6.204 -6.380 -1.436 1.00 98.56 96 VAL A C 1
ATOM 651 O O . VAL A 1 96 ? 5.939 -5.212 -1.721 1.00 98.56 96 VAL A O 1
ATOM 654 N N . SER A 1 97 ? 7.451 -6.814 -1.232 1.00 97.44 97 SER A N 1
ATOM 655 C CA . SER A 1 97 ? 8.604 -5.914 -1.285 1.00 97.44 97 SER A CA 1
ATOM 656 C C . SER A 1 97 ? 9.075 -5.667 -2.718 1.00 97.44 97 SER A C 1
ATOM 658 O O . SER A 1 97 ? 9.382 -6.595 -3.474 1.00 97.44 97 SER A O 1
ATOM 660 N N . VAL A 1 98 ? 9.150 -4.386 -3.068 1.00 96.31 98 VAL A N 1
ATOM 661 C CA . VAL A 1 98 ? 9.683 -3.832 -4.312 1.00 96.31 98 VAL A CA 1
ATOM 662 C C . VAL A 1 98 ? 10.812 -2.854 -3.980 1.00 96.31 98 VAL A C 1
ATOM 664 O O . VAL A 1 98 ? 10.758 -2.116 -2.998 1.00 96.31 98 VAL A O 1
ATOM 667 N N . ALA A 1 99 ? 11.845 -2.819 -4.815 1.00 93.56 99 ALA A N 1
ATOM 668 C CA . ALA A 1 99 ? 12.917 -1.837 -4.739 1.00 93.56 99 ALA A CA 1
ATOM 669 C C . ALA A 1 99 ? 12.666 -0.756 -5.795 1.00 93.56 99 ALA A C 1
ATOM 671 O O . ALA A 1 99 ? 12.961 -0.969 -6.971 1.00 93.56 99 ALA A O 1
ATOM 672 N N . LEU A 1 100 ? 12.108 0.378 -5.359 1.00 82.81 100 LEU A N 1
ATOM 673 C CA . LEU A 1 100 ? 11.782 1.540 -6.192 1.00 82.81 100 LEU A CA 1
ATOM 674 C C . LEU A 1 100 ? 12.436 2.814 -5.647 1.00 82.81 100 LEU A C 1
ATOM 676 O O . LEU A 1 100 ? 12.831 2.882 -4.481 1.00 82.81 100 LEU A O 1
ATOM 680 N N . GLY A 1 101 ? 12.489 3.858 -6.476 1.00 72.12 101 GLY A N 1
ATOM 681 C CA . GLY A 1 101 ? 12.853 5.209 -6.029 1.00 72.12 101 GLY A CA 1
ATOM 682 C C . GLY A 1 101 ? 14.357 5.486 -6.000 1.00 72.12 101 GLY A C 1
ATOM 683 O O . GLY A 1 101 ? 14.790 6.490 -5.435 1.00 72.12 101 GLY A O 1
ATOM 684 N N . GLY A 1 102 ? 15.164 4.630 -6.628 1.00 74.75 102 GLY A N 1
ATOM 685 C CA . GLY A 1 102 ? 16.591 4.865 -6.812 1.00 74.75 102 GLY A CA 1
ATOM 686 C C . GLY A 1 102 ? 17.392 3.585 -7.046 1.00 74.75 102 GLY A C 1
ATOM 687 O O . GLY A 1 102 ? 16.866 2.479 -6.916 1.00 74.75 102 GLY A O 1
ATOM 688 N N . PRO A 1 103 ? 18.691 3.710 -7.376 1.00 76.19 103 PRO A N 1
ATOM 689 C CA . PRO A 1 103 ? 19.538 2.557 -7.641 1.00 76.19 103 PRO A CA 1
ATOM 690 C C . PRO A 1 103 ? 19.635 1.657 -6.407 1.00 76.19 103 PRO A C 1
ATOM 692 O O . PRO A 1 103 ? 20.261 2.024 -5.413 1.00 76.19 103 PRO A O 1
ATOM 695 N N . THR A 1 104 ? 19.065 0.459 -6.497 1.00 87.12 104 THR A N 1
ATOM 696 C CA . THR A 1 104 ? 19.245 -0.604 -5.504 1.00 87.12 104 THR A CA 1
ATOM 697 C C . THR A 1 104 ? 20.126 -1.687 -6.128 1.00 87.12 104 THR A C 1
ATOM 699 O O . THR A 1 104 ? 19.683 -2.378 -7.048 1.00 87.12 104 THR A O 1
ATOM 702 N N . PRO A 1 105 ? 21.403 -1.822 -5.719 1.00 87.69 105 PRO A N 1
ATOM 703 C CA . PRO A 1 105 ? 22.317 -2.781 -6.330 1.00 87.69 105 PRO A CA 1
ATOM 704 C C . PRO A 1 105 ? 21.773 -4.211 -6.284 1.00 87.69 105 PRO A C 1
ATOM 706 O O . PRO A 1 105 ? 21.444 -4.718 -5.219 1.00 87.69 105 PRO A O 1
ATOM 709 N N . GLY A 1 106 ? 21.712 -4.865 -7.445 1.00 89.75 106 GLY A N 1
ATOM 710 C CA . GLY A 1 106 ? 21.214 -6.238 -7.570 1.00 89.75 106 GLY A CA 1
ATOM 711 C C . GLY A 1 106 ? 19.693 -6.369 -7.678 1.00 89.75 106 GLY A C 1
ATOM 712 O O . GLY A 1 106 ? 19.225 -7.475 -7.938 1.00 89.75 106 GLY A O 1
ATOM 713 N N . ALA A 1 107 ? 18.935 -5.275 -7.537 1.00 93.38 107 ALA A N 1
ATOM 714 C CA . ALA A 1 107 ? 17.492 -5.303 -7.731 1.00 93.38 107 ALA A CA 1
ATOM 715 C C . ALA A 1 107 ? 17.116 -5.571 -9.194 1.00 93.38 107 ALA A C 1
ATOM 717 O O . ALA A 1 107 ? 17.845 -5.240 -10.136 1.00 93.38 107 ALA A O 1
ATOM 718 N N . ARG A 1 108 ? 15.948 -6.185 -9.367 1.00 94.25 108 ARG A N 1
ATOM 719 C CA . ARG A 1 108 ? 15.319 -6.452 -10.661 1.00 94.25 108 ARG A CA 1
ATOM 720 C C . ARG A 1 108 ? 14.808 -5.160 -11.307 1.00 94.25 108 ARG A C 1
ATOM 722 O O . ARG A 1 108 ? 14.689 -4.125 -10.662 1.00 94.25 108 ARG A O 1
ATOM 729 N N . ASP A 1 109 ? 14.466 -5.245 -12.586 1.00 92.81 109 ASP A N 1
ATOM 730 C CA . ASP A 1 109 ? 13.799 -4.165 -13.320 1.00 92.81 109 ASP A CA 1
ATOM 731 C C . ASP A 1 109 ? 12.487 -3.731 -12.636 1.00 92.81 109 ASP A C 1
ATOM 733 O O . ASP A 1 109 ? 11.645 -4.577 -12.338 1.00 92.81 109 ASP A O 1
AT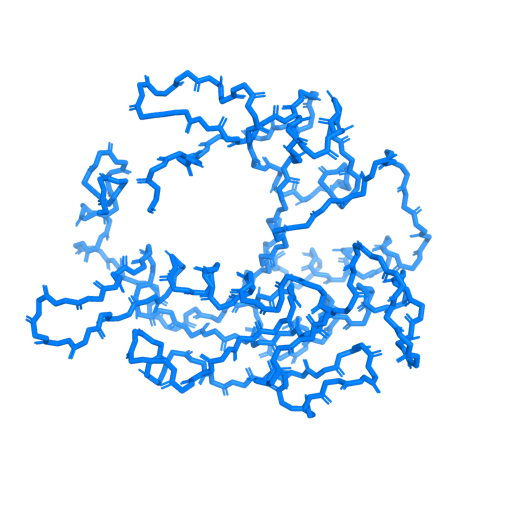OM 737 N N . GLU A 1 110 ? 12.326 -2.430 -12.372 1.00 91.50 110 GLU A N 1
ATOM 738 C CA . GLU A 1 110 ? 11.201 -1.867 -11.601 1.00 91.50 110 GLU A CA 1
ATOM 739 C C . GLU A 1 110 ? 9.837 -2.173 -12.244 1.00 91.50 110 GLU A C 1
ATOM 741 O O . GLU A 1 110 ? 8.878 -2.527 -11.553 1.00 91.50 110 GLU A O 1
ATOM 746 N N . ASP A 1 111 ? 9.758 -2.113 -13.575 1.00 92.88 111 ASP A N 1
ATOM 747 C CA . ASP A 1 111 ? 8.524 -2.372 -14.314 1.00 92.88 111 ASP A CA 1
ATOM 748 C C . ASP A 1 111 ? 8.099 -3.843 -14.190 1.00 92.88 111 ASP A C 1
ATOM 750 O O . ASP A 1 111 ? 6.914 -4.139 -13.989 1.00 92.88 111 ASP A O 1
ATOM 754 N N . ALA A 1 112 ? 9.057 -4.773 -14.264 1.00 95.00 112 ALA A N 1
ATOM 755 C CA . ALA A 1 112 ? 8.815 -6.194 -14.024 1.00 95.00 112 ALA A CA 1
ATOM 756 C C . ALA A 1 112 ? 8.407 -6.479 -12.569 1.00 95.00 112 ALA A C 1
ATOM 758 O O . ALA A 1 112 ? 7.510 -7.293 -12.342 1.00 95.00 112 ALA A O 1
ATOM 759 N N . GLN A 1 113 ? 9.022 -5.796 -11.596 1.00 96.44 113 GLN A N 1
ATOM 760 C CA . GLN A 1 113 ? 8.666 -5.935 -10.181 1.00 96.44 113 GLN A CA 1
ATOM 761 C C . GLN A 1 113 ? 7.188 -5.601 -9.939 1.00 96.44 113 GLN A C 1
ATOM 763 O O . GLN A 1 113 ? 6.483 -6.399 -9.326 1.00 96.44 113 GLN A O 1
ATOM 768 N N . ILE A 1 114 ? 6.694 -4.468 -10.455 1.00 96.81 114 ILE A N 1
ATOM 769 C CA . ILE A 1 114 ? 5.291 -4.060 -10.270 1.00 96.81 114 ILE A CA 1
ATOM 770 C C . ILE A 1 114 ? 4.315 -5.042 -10.929 1.00 96.81 114 ILE A C 1
ATOM 772 O O . ILE A 1 114 ? 3.319 -5.424 -10.313 1.00 96.81 114 ILE A O 1
ATOM 776 N N . ALA A 1 115 ? 4.595 -5.484 -12.159 1.00 97.31 115 ALA A N 1
ATOM 777 C CA . ALA A 1 115 ? 3.723 -6.430 -12.853 1.00 97.31 115 ALA A CA 1
ATOM 778 C C . ALA A 1 115 ? 3.616 -7.774 -12.105 1.00 97.31 115 ALA A C 1
ATOM 780 O O . ALA A 1 115 ? 2.517 -8.322 -11.967 1.00 97.31 115 ALA A O 1
ATOM 781 N N . ASP A 1 116 ? 4.739 -8.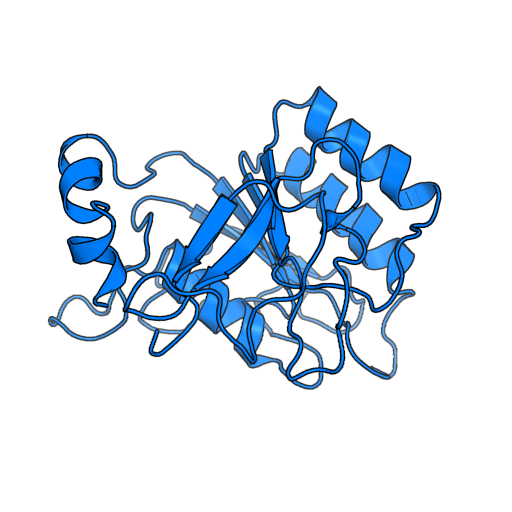282 -11.591 1.00 98.25 116 ASP A N 1
ATOM 782 C CA . ASP A 1 116 ? 4.775 -9.516 -10.804 1.00 98.25 116 ASP A CA 1
ATOM 783 C C . ASP A 1 116 ? 4.116 -9.336 -9.431 1.00 98.25 116 ASP A C 1
ATOM 785 O O . ASP A 1 116 ? 3.374 -10.215 -8.996 1.00 98.25 116 ASP A O 1
ATOM 789 N N . ALA A 1 117 ? 4.326 -8.191 -8.774 1.00 98.38 117 ALA A N 1
ATOM 790 C CA . ALA A 1 117 ? 3.730 -7.869 -7.479 1.00 98.38 117 ALA A CA 1
ATOM 791 C C . ALA A 1 117 ? 2.198 -7.868 -7.535 1.00 98.38 117 ALA A C 1
ATOM 793 O O . ALA A 1 117 ? 1.548 -8.492 -6.696 1.00 98.38 117 ALA A O 1
ATOM 794 N N . VAL A 1 118 ? 1.619 -7.206 -8.545 1.00 98.62 118 VAL A N 1
ATOM 795 C CA . VAL A 1 118 ? 0.161 -7.144 -8.728 1.00 98.62 118 VAL A CA 1
ATOM 796 C C . VAL A 1 118 ? -0.409 -8.539 -8.967 1.00 98.62 118 VAL A C 1
ATOM 798 O O . VAL A 1 118 ? -1.367 -8.930 -8.303 1.00 98.62 118 VAL A O 1
ATOM 801 N N . ARG A 1 119 ? 0.200 -9.329 -9.860 1.00 98.62 119 ARG A N 1
ATOM 802 C CA . ARG A 1 119 ? -0.257 -10.704 -10.119 1.00 98.62 119 ARG A CA 1
ATOM 803 C C . ARG A 1 119 ? -0.157 -11.588 -8.887 1.00 98.62 119 ARG A C 1
ATOM 805 O O . ARG A 1 119 ? -1.127 -12.255 -8.543 1.00 98.62 119 ARG A O 1
ATOM 812 N N . TRP A 1 120 ? 0.980 -11.549 -8.198 1.00 98.75 120 TRP A N 1
ATOM 813 C CA . TRP A 1 120 ? 1.179 -12.330 -6.985 1.00 98.75 120 TRP A CA 1
ATOM 814 C C . TRP A 1 120 ? 0.151 -11.962 -5.910 1.00 98.75 120 TRP A C 1
ATOM 816 O O . TRP A 1 120 ? -0.401 -12.856 -5.271 1.00 98.75 120 TRP A O 1
ATOM 826 N N . ALA A 1 121 ? -0.156 -10.673 -5.733 1.00 98.81 121 ALA A N 1
ATOM 827 C CA . ALA A 1 121 ? -1.163 -10.228 -4.774 1.00 98.81 121 ALA A CA 1
ATOM 828 C C . ALA A 1 121 ? -2.548 -10.826 -5.075 1.00 98.81 121 ALA A C 1
ATOM 830 O O . ALA A 1 121 ? -3.186 -11.373 -4.171 1.00 98.81 121 ALA A O 1
ATOM 831 N N . VAL A 1 122 ? -2.980 -10.778 -6.340 1.00 98.75 122 VAL A N 1
ATOM 832 C CA . VAL A 1 122 ? -4.247 -11.377 -6.794 1.00 98.75 122 VAL A CA 1
ATOM 833 C C . VAL A 1 122 ? -4.245 -12.890 -6.553 1.00 98.75 122 VAL A C 1
ATOM 835 O O . VAL A 1 122 ? -5.152 -13.412 -5.904 1.00 98.75 122 VAL A O 1
ATOM 838 N N . ASP A 1 123 ? -3.189 -13.588 -6.975 1.00 98.75 123 ASP A N 1
ATOM 839 C CA . ASP A 1 123 ? -3.068 -15.049 -6.844 1.00 98.75 123 ASP A CA 1
ATOM 840 C C . ASP A 1 123 ? -3.031 -15.520 -5.378 1.00 98.75 123 ASP A C 1
ATOM 842 O O . ASP A 1 123 ? -3.413 -16.650 -5.066 1.00 98.75 123 ASP A O 1
ATOM 846 N N . ASN A 1 124 ? -2.619 -14.649 -4.452 1.00 98.75 124 ASN A N 1
ATOM 847 C CA . ASN A 1 124 ? -2.599 -14.920 -3.010 1.00 98.75 124 ASN A CA 1
ATOM 848 C C . ASN A 1 124 ? -3.864 -14.428 -2.276 1.00 98.75 124 ASN A C 1
ATOM 850 O O . ASN A 1 124 ? -3.959 -14.493 -1.038 1.00 98.75 124 ASN A O 1
ATOM 854 N N . GLY A 1 125 ? -4.877 -14.020 -3.045 1.00 98.50 125 GLY A N 1
ATOM 855 C CA . GLY A 1 125 ? -6.220 -13.706 -2.575 1.00 98.50 125 GLY A CA 1
ATOM 856 C C . GLY A 1 125 ? -6.349 -12.326 -1.943 1.00 98.50 125 GLY A C 1
ATOM 857 O O . GLY A 1 125 ? -7.168 -12.166 -1.038 1.00 98.50 125 GLY A O 1
ATOM 858 N N . ALA A 1 126 ? -5.529 -11.355 -2.353 1.00 98.81 126 ALA A N 1
ATOM 859 C CA . ALA A 1 126 ? -5.760 -9.960 -1.997 1.00 98.81 126 ALA A CA 1
ATOM 860 C C . ALA A 1 126 ? -7.107 -9.494 -2.566 1.00 98.81 126 ALA A C 1
ATOM 862 O O . ALA A 1 126 ? -7.393 -9.709 -3.738 1.00 98.81 126 ALA A O 1
ATOM 863 N N . SER A 1 127 ? -7.918 -8.834 -1.743 1.00 98.69 127 SER A N 1
ATOM 864 C CA . SER A 1 127 ? -9.130 -8.134 -2.199 1.00 98.69 127 SER A CA 1
ATOM 865 C C . SER A 1 127 ? -8.840 -6.666 -2.517 1.00 98.69 127 SER A C 1
ATOM 867 O O . SER A 1 127 ? -9.561 -6.029 -3.280 1.00 98.69 127 SER A O 1
ATOM 869 N N . VAL A 1 128 ? -7.776 -6.127 -1.916 1.00 98.81 128 VAL A N 1
ATOM 870 C CA . VAL A 1 128 ? -7.301 -4.761 -2.132 1.00 98.81 128 VAL A CA 1
ATOM 871 C C . VAL A 1 128 ? -5.789 -4.788 -2.307 1.00 98.81 128 VAL A C 1
ATOM 873 O O . VAL A 1 128 ? -5.085 -5.489 -1.577 1.00 98.81 128 VAL A O 1
ATOM 876 N N . ILE A 1 129 ? -5.286 -4.002 -3.250 1.00 98.81 129 ILE A N 1
ATOM 877 C CA . ILE A 1 129 ? -3.863 -3.738 -3.448 1.00 98.81 129 ILE A CA 1
ATOM 878 C C . ILE A 1 129 ? -3.627 -2.258 -3.155 1.00 98.81 129 ILE A C 1
ATOM 880 O O . ILE A 1 129 ? -4.230 -1.399 -3.794 1.00 98.81 129 ILE A O 1
ATOM 884 N N . ASN A 1 130 ? -2.750 -1.962 -2.200 1.00 98.56 130 ASN A N 1
ATOM 885 C CA . ASN A 1 130 ? -2.285 -0.613 -1.907 1.00 98.56 130 ASN A CA 1
ATOM 886 C C . ASN A 1 130 ? -0.894 -0.391 -2.506 1.00 98.56 130 ASN A C 1
ATOM 888 O O . ASN A 1 130 ? 0.039 -1.142 -2.211 1.00 98.56 130 ASN A O 1
ATOM 892 N N . MET A 1 131 ? -0.763 0.681 -3.283 1.00 96.25 131 MET A N 1
ATOM 893 C CA . MET A 1 131 ? 0.479 1.125 -3.908 1.00 96.25 131 MET A CA 1
ATOM 894 C C . MET A 1 131 ? 0.758 2.577 -3.509 1.00 96.25 131 MET A C 1
ATOM 896 O O . MET A 1 131 ? 0.326 3.522 -4.175 1.00 96.25 131 MET A O 1
ATOM 900 N N . SER A 1 132 ? 1.507 2.776 -2.426 1.00 86.69 132 SER A N 1
ATOM 901 C CA . SER A 1 132 ? 1.909 4.113 -1.958 1.00 86.69 132 SER A CA 1
ATOM 902 C C . SER A 1 132 ? 3.140 4.630 -2.712 1.00 86.69 132 SER A C 1
ATOM 904 O O . SER A 1 132 ? 4.066 5.195 -2.139 1.00 86.69 132 SER A O 1
ATOM 906 N N . LEU A 1 133 ? 3.139 4.429 -4.028 1.00 84.00 133 LEU A N 1
ATOM 907 C CA . LEU A 1 133 ? 4.228 4.730 -4.945 1.00 84.00 133 LEU A CA 1
ATOM 908 C C . LEU A 1 133 ? 3.678 5.408 -6.199 1.00 84.00 133 LEU A C 1
ATOM 910 O O . LEU A 1 133 ? 2.524 5.221 -6.584 1.00 84.00 133 LEU A O 1
ATOM 914 N N . THR A 1 134 ? 4.528 6.189 -6.849 1.00 83.75 134 THR A N 1
ATOM 915 C CA . THR A 1 134 ? 4.219 6.855 -8.112 1.00 83.75 134 THR A CA 1
ATOM 916 C C . THR A 1 134 ? 5.495 6.995 -8.930 1.00 83.75 134 THR A C 1
ATOM 918 O O . THR A 1 134 ? 6.598 7.002 -8.374 1.00 83.75 134 THR A O 1
ATOM 921 N N . ARG A 1 135 ? 5.353 7.139 -10.246 1.00 82.62 135 ARG A N 1
ATOM 922 C CA . ARG A 1 135 ? 6.433 7.577 -11.132 1.00 82.62 135 ARG A CA 1
ATOM 923 C C . ARG A 1 135 ? 6.157 8.992 -11.632 1.00 82.62 135 ARG A C 1
ATOM 925 O O . ARG A 1 135 ? 5.015 9.367 -11.863 1.00 82.62 135 ARG A O 1
ATOM 932 N N . ASN A 1 136 ? 7.212 9.744 -11.936 1.00 80.50 136 ASN A N 1
ATOM 933 C CA . ASN A 1 136 ? 7.108 11.051 -12.603 1.00 80.50 136 ASN A CA 1
ATOM 934 C C . ASN A 1 136 ? 6.856 10.908 -14.123 1.00 80.50 136 ASN A C 1
ATOM 936 O O . ASN A 1 136 ? 7.551 11.506 -14.942 1.00 80.50 136 ASN A O 1
ATOM 940 N N . SER A 1 137 ? 5.910 10.052 -14.512 1.00 84.44 137 SER A N 1
ATOM 941 C CA . SER A 1 137 ? 5.516 9.783 -15.898 1.00 84.44 137 SER A CA 1
ATOM 942 C C . SER A 1 137 ? 4.055 9.339 -15.946 1.00 84.44 137 SER A C 1
ATOM 944 O O . SER A 1 137 ? 3.601 8.582 -15.090 1.00 84.44 137 SER A O 1
ATOM 946 N N . LEU A 1 138 ? 3.334 9.817 -16.959 1.00 84.69 138 LEU A N 1
ATOM 947 C CA . LEU A 1 138 ? 1.929 9.481 -17.192 1.00 84.69 138 LEU A CA 1
ATOM 948 C C . LEU A 1 138 ? 1.753 8.069 -17.761 1.00 84.69 138 LEU A C 1
ATOM 950 O O . LEU A 1 138 ? 0.721 7.443 -17.524 1.00 84.69 138 LEU A O 1
ATOM 954 N N . ASP A 1 139 ? 2.758 7.594 -18.498 1.00 88.25 139 ASP A N 1
ATOM 955 C CA . ASP A 1 139 ? 2.719 6.336 -19.237 1.00 88.25 139 ASP A CA 1
ATOM 956 C C . ASP A 1 139 ? 3.104 5.149 -18.348 1.00 88.25 139 ASP A C 1
ATOM 958 O O . ASP A 1 139 ? 3.712 5.300 -17.286 1.00 88.25 139 ASP A O 1
ATOM 962 N N . TRP A 1 140 ? 2.808 3.940 -18.814 1.00 92.69 140 TRP A N 1
ATOM 963 C CA . TRP A 1 140 ? 3.216 2.676 -18.203 1.00 92.69 140 TRP A CA 1
ATOM 964 C C . TRP A 1 140 ? 3.541 1.646 -19.297 1.00 92.69 140 TRP A C 1
ATOM 966 O O . TRP A 1 140 ? 3.104 1.800 -20.441 1.00 92.69 140 TRP A O 1
ATOM 976 N N . PRO A 1 141 ? 4.345 0.614 -18.998 1.00 93.44 141 PRO A N 1
ATOM 977 C CA . PRO A 1 141 ? 4.638 -0.451 -19.954 1.00 93.44 141 PRO A CA 1
ATOM 978 C C . PRO A 1 141 ? 3.437 -1.392 -20.149 1.00 93.44 141 PRO A C 1
ATOM 980 O O . PRO A 1 141 ? 2.646 -1.611 -19.235 1.00 93.44 141 PRO A O 1
ATOM 983 N N . GLU A 1 142 ? 3.360 -2.065 -21.302 1.00 93.06 142 GLU A N 1
ATOM 984 C CA . GLU A 1 142 ? 2.292 -3.041 -21.614 1.00 93.06 142 GLU A CA 1
ATOM 985 C C . GLU A 1 142 ? 2.208 -4.198 -20.590 1.00 93.06 142 GLU A C 1
ATOM 987 O O . GLU A 1 142 ? 1.166 -4.830 -20.403 1.00 93.06 142 GLU A O 1
ATOM 992 N N . SER A 1 143 ? 3.307 -4.501 -19.889 1.00 93.31 143 SER A N 1
ATOM 993 C CA . SER A 1 143 ? 3.301 -5.480 -18.797 1.00 93.31 143 SER A CA 1
ATOM 994 C C . SER A 1 143 ? 2.340 -5.086 -17.672 1.00 93.31 143 SER A C 1
ATOM 996 O O . SER A 1 143 ? 1.711 -5.970 -17.085 1.00 93.31 143 SER A O 1
ATOM 998 N N . TRP A 1 144 ? 2.180 -3.786 -17.405 1.00 96.00 144 TRP A N 1
ATOM 999 C CA . TRP A 1 144 ? 1.257 -3.275 -16.396 1.00 96.00 144 TRP A CA 1
ATOM 1000 C C . TRP A 1 144 ? -0.189 -3.372 -16.877 1.00 96.00 144 TRP A C 1
ATOM 1002 O O . TRP A 1 144 ? -1.023 -3.809 -16.093 1.00 96.00 144 TRP A O 1
ATOM 1012 N N . ASP A 1 145 ? -0.489 -3.124 -18.159 1.00 94.12 145 ASP A N 1
ATOM 1013 C CA . ASP A 1 145 ? -1.850 -3.323 -18.695 1.00 94.12 145 ASP A CA 1
ATOM 1014 C C . ASP A 1 145 ? -2.375 -4.720 -18.363 1.00 94.12 145 ASP A C 1
ATOM 1016 O O . ASP A 1 145 ? -3.465 -4.885 -17.822 1.00 94.12 145 ASP A O 1
ATOM 1020 N N . ARG A 1 146 ? -1.558 -5.747 -18.621 1.00 95.44 146 ARG A N 1
ATOM 1021 C CA . ARG A 1 146 ? -1.947 -7.141 -18.373 1.00 95.44 146 ARG A CA 1
ATOM 1022 C C . ARG A 1 146 ? -2.059 -7.471 -16.888 1.00 95.44 146 ARG A C 1
ATOM 1024 O O . ARG A 1 146 ? -2.844 -8.344 -16.537 1.00 95.44 146 ARG A O 1
ATOM 1031 N N . ALA A 1 147 ? -1.247 -6.858 -16.031 1.00 97.88 147 ALA A N 1
ATOM 1032 C CA . ALA A 1 147 ? -1.268 -7.125 -14.594 1.00 97.88 147 ALA A CA 1
ATOM 1033 C C . ALA A 1 147 ? -2.449 -6.425 -13.903 1.00 97.88 147 ALA A C 1
ATOM 1035 O O . ALA A 1 147 ? -3.162 -7.046 -13.120 1.00 97.88 147 ALA A O 1
ATOM 1036 N N . PHE A 1 148 ? -2.703 -5.161 -14.239 1.00 98.00 148 PHE A N 1
ATOM 1037 C CA . PHE A 1 148 ? -3.806 -4.385 -13.675 1.00 98.00 148 PHE A CA 1
ATOM 1038 C C . PHE A 1 148 ? -5.159 -4.834 -14.233 1.00 98.00 148 PHE A C 1
ATOM 1040 O O . PHE A 1 148 ? -6.118 -4.936 -13.470 1.00 98.00 148 PHE A O 1
ATOM 1047 N N . LEU A 1 149 ? -5.235 -5.207 -15.518 1.00 97.25 149 LEU A N 1
ATOM 1048 C CA . LEU A 1 149 ? -6.427 -5.862 -16.061 1.00 97.25 149 LEU A CA 1
ATOM 1049 C C . LEU A 1 149 ? -6.702 -7.191 -15.350 1.00 97.25 149 LEU A C 1
ATOM 1051 O O . LEU A 1 149 ? -7.848 -7.471 -15.025 1.00 97.25 149 LEU A O 1
ATOM 1055 N N . TYR A 1 150 ? -5.666 -7.980 -15.046 1.00 98.31 150 TYR A N 1
ATOM 1056 C CA . TYR A 1 150 ? -5.831 -9.229 -14.298 1.00 98.31 150 TYR A CA 1
ATOM 1057 C C . TYR A 1 150 ? -6.416 -8.991 -12.900 1.00 98.31 150 TYR A C 1
ATOM 1059 O O . TYR A 1 150 ? -7.331 -9.707 -12.502 1.00 98.31 150 TYR A O 1
ATOM 1067 N N . ALA A 1 151 ? -5.951 -7.961 -12.183 1.00 98.56 151 ALA A N 1
ATOM 1068 C CA . ALA A 1 151 ? -6.542 -7.559 -10.905 1.00 98.56 151 ALA A CA 1
ATOM 1069 C C . ALA A 1 151 ? -8.016 -7.147 -11.057 1.00 98.56 151 ALA A C 1
ATOM 1071 O O . ALA A 1 151 ? -8.867 -7.617 -10.304 1.00 98.56 151 ALA A O 1
ATOM 1072 N N . TYR A 1 152 ? -8.330 -6.344 -12.077 1.00 97.69 152 TYR A N 1
ATOM 1073 C CA . TYR A 1 152 ? -9.700 -5.933 -12.383 1.00 97.69 152 TYR A CA 1
ATOM 1074 C C . TYR A 1 152 ? -10.622 -7.127 -12.687 1.00 97.69 152 TYR A C 1
ATOM 1076 O O . TYR A 1 152 ? -11.717 -7.224 -12.138 1.00 97.69 152 TYR A O 1
ATOM 1084 N N . GLU A 1 153 ? -10.173 -8.071 -13.517 1.00 98.00 153 GLU A N 1
ATOM 1085 C CA . GLU A 1 153 ? -10.932 -9.277 -13.882 1.00 98.00 153 GLU A CA 1
ATOM 1086 C C . GLU A 1 153 ? -11.168 -10.228 -12.696 1.00 98.00 153 GLU A C 1
ATOM 1088 O O . GLU A 1 153 ? -12.086 -11.048 -12.748 1.00 98.00 153 GLU A O 1
ATOM 1093 N N . HIS A 1 154 ? -10.378 -10.102 -11.624 1.00 98.50 154 HIS A N 1
ATOM 1094 C CA . HIS A 1 154 ? -10.499 -10.883 -10.388 1.00 98.50 154 HIS A CA 1
ATOM 1095 C C . HIS A 1 154 ? -11.175 -10.114 -9.243 1.00 98.50 154 HIS A C 1
ATOM 1097 O O . HIS A 1 154 ? -11.107 -10.557 -8.098 1.00 98.50 154 HIS A O 1
ATOM 1103 N N . ASP A 1 155 ? -11.846 -8.996 -9.543 1.00 98.00 155 ASP A N 1
ATOM 1104 C CA . ASP A 1 155 ? -12.572 -8.174 -8.562 1.00 98.00 155 ASP A CA 1
ATOM 1105 C C . ASP A 1 155 ? -11.667 -7.642 -7.432 1.00 98.00 155 ASP A C 1
ATOM 1107 O O . ASP A 1 155 ? -12.056 -7.551 -6.267 1.00 98.00 155 ASP A O 1
ATOM 1111 N N . VAL A 1 156 ? -10.419 -7.301 -7.778 1.00 98.75 156 VAL A N 1
ATOM 1112 C CA . VAL A 1 156 ? -9.437 -6.731 -6.849 1.00 98.75 156 VAL A CA 1
ATOM 1113 C C . VAL A 1 156 ? -9.351 -5.222 -7.043 1.00 98.75 156 VAL A C 1
ATOM 1115 O O . VAL A 1 156 ? -9.045 -4.728 -8.130 1.00 98.75 156 VAL A O 1
ATOM 1118 N N . VAL A 1 157 ? -9.575 -4.471 -5.964 1.00 98.44 157 VAL A N 1
ATOM 1119 C CA . VAL A 1 157 ? -9.468 -3.006 -5.979 1.00 98.44 157 VAL A CA 1
ATOM 1120 C C . VAL A 1 157 ? -8.003 -2.601 -5.872 1.00 98.44 157 VAL A C 1
ATOM 1122 O O . VAL A 1 157 ? -7.333 -2.942 -4.898 1.00 98.44 157 VAL A O 1
ATOM 1125 N N . VAL A 1 158 ? -7.512 -1.827 -6.838 1.00 98.44 158 VAL A N 1
ATOM 1126 C CA . VAL A 1 158 ? -6.153 -1.273 -6.803 1.00 98.44 158 VAL A CA 1
ATOM 1127 C C . VAL A 1 158 ? -6.207 0.203 -6.425 1.00 98.44 158 VAL A C 1
ATOM 1129 O O . VAL A 1 158 ? -6.882 0.994 -7.082 1.00 98.44 158 VAL A O 1
ATOM 1132 N N . VAL A 1 159 ? -5.493 0.568 -5.364 1.00 98.38 159 VAL A N 1
ATOM 1133 C CA . VAL A 1 159 ? -5.405 1.923 -4.811 1.00 98.38 159 VAL A CA 1
ATOM 1134 C C . VAL A 1 159 ? -3.983 2.429 -5.002 1.00 98.38 159 VAL A C 1
ATOM 1136 O O . VAL A 1 159 ? -3.035 1.753 -4.600 1.00 98.38 159 VAL A O 1
ATOM 1139 N N . ALA A 1 160 ? -3.827 3.614 -5.590 1.00 96.38 160 ALA A N 1
ATOM 1140 C CA . ALA A 1 160 ? -2.516 4.218 -5.811 1.00 96.38 160 ALA A CA 1
ATOM 1141 C C . ALA A 1 160 ? -2.472 5.680 -5.363 1.00 96.38 160 ALA A C 1
ATOM 1143 O O . ALA A 1 160 ? -3.446 6.426 -5.504 1.00 96.38 160 ALA A O 1
ATOM 1144 N N . ALA A 1 161 ? -1.316 6.100 -4.851 1.00 92.62 161 ALA A N 1
ATOM 1145 C CA . ALA A 1 161 ? -1.081 7.495 -4.510 1.00 92.62 161 ALA A CA 1
ATOM 1146 C C . ALA A 1 161 ? -1.083 8.372 -5.774 1.00 92.62 161 ALA A C 1
ATOM 1148 O O . ALA A 1 161 ? -0.428 8.059 -6.768 1.00 92.62 161 ALA A O 1
ATOM 1149 N N . ALA A 1 162 ? -1.771 9.513 -5.711 1.00 88.88 162 ALA A N 1
ATOM 1150 C CA . ALA A 1 162 ? -1.754 10.520 -6.772 1.00 88.88 162 ALA A CA 1
ATOM 1151 C C . ALA A 1 162 ? -0.345 11.101 -7.003 1.00 88.88 162 ALA A C 1
ATOM 1153 O O . ALA A 1 162 ? -0.049 11.575 -8.094 1.00 88.88 162 ALA A O 1
ATOM 1154 N N . GLY A 1 163 ? 0.513 11.049 -5.982 1.00 84.50 163 GLY A N 1
ATOM 1155 C CA . GLY A 1 163 ? 1.876 11.563 -5.997 1.00 84.50 163 GLY A CA 1
ATOM 1156 C C . GLY A 1 163 ? 2.063 12.770 -5.083 1.00 84.50 163 GLY A C 1
ATOM 1157 O O . GLY A 1 163 ? 1.098 13.403 -4.652 1.00 84.50 163 GLY A O 1
ATOM 1158 N N . ASN A 1 164 ? 3.328 13.074 -4.785 1.00 82.50 164 ASN A N 1
ATOM 1159 C CA . ASN A 1 164 ? 3.711 14.131 -3.854 1.00 82.50 164 ASN A CA 1
ATOM 1160 C C . ASN A 1 164 ? 4.433 15.256 -4.601 1.00 82.50 164 ASN A C 1
ATOM 1162 O O . ASN A 1 164 ? 5.502 15.058 -5.185 1.00 82.50 164 ASN A O 1
ATOM 1166 N N . ARG A 1 165 ? 3.896 16.477 -4.535 1.00 81.44 165 ARG A N 1
ATOM 1167 C CA . ARG A 1 165 ? 4.574 17.659 -5.086 1.00 81.44 165 ARG A CA 1
ATOM 1168 C C . ARG A 1 165 ? 5.916 17.901 -4.399 1.00 81.44 165 ARG A C 1
ATOM 1170 O O . ARG A 1 165 ? 6.874 18.270 -5.073 1.00 81.44 165 ARG A O 1
ATOM 1177 N N . GLY A 1 166 ? 6.002 17.626 -3.096 1.00 73.00 166 GLY A N 1
ATOM 1178 C CA . GLY A 1 166 ? 7.232 17.748 -2.311 1.00 73.00 166 GLY A CA 1
ATOM 1179 C C . GLY A 1 166 ? 8.364 16.825 -2.782 1.00 73.00 166 GLY A C 1
ATOM 1180 O O . GLY A 1 166 ? 9.530 17.150 -2.580 1.00 73.00 166 GLY A O 1
ATOM 1181 N N . SER A 1 167 ? 8.047 15.719 -3.472 1.00 74.75 167 SER A N 1
ATOM 1182 C CA . SER A 1 167 ? 9.037 14.829 -4.103 1.00 74.75 167 SER A CA 1
ATOM 1183 C C . SER A 1 167 ? 9.298 15.148 -5.583 1.00 74.75 167 SER A C 1
ATOM 1185 O O . SER A 1 167 ? 10.002 14.403 -6.263 1.00 74.75 167 SER A O 1
ATOM 1187 N N . GLY A 1 168 ? 8.746 16.254 -6.094 1.00 76.50 168 GLY A N 1
ATOM 1188 C CA . GLY A 1 168 ? 8.876 16.674 -7.492 1.00 76.50 168 GLY A CA 1
ATOM 1189 C C . GLY A 1 168 ? 7.761 16.178 -8.419 1.00 76.50 168 GLY A C 1
ATOM 1190 O O . GLY A 1 168 ? 7.844 16.410 -9.623 1.00 76.50 168 GLY A O 1
ATOM 1191 N N . THR A 1 169 ? 6.710 15.546 -7.885 1.00 76.94 169 THR A N 1
ATOM 1192 C CA . THR A 1 169 ? 5.579 15.030 -8.676 1.00 76.94 169 THR A CA 1
ATOM 1193 C C . THR A 1 169 ? 4.515 16.118 -8.837 1.00 76.94 169 THR A C 1
ATOM 1195 O O . THR A 1 169 ? 3.677 16.331 -7.959 1.00 76.94 169 THR A O 1
ATOM 1198 N N . THR A 1 170 ? 4.539 16.874 -9.934 1.00 78.81 170 THR A N 1
ATOM 1199 C CA . THR A 1 170 ? 3.588 17.988 -10.132 1.00 78.81 170 THR A CA 1
ATOM 1200 C C . THR A 1 170 ? 2.250 17.566 -10.738 1.00 78.81 170 THR A C 1
ATOM 1202 O O . THR A 1 170 ? 1.271 18.294 -10.590 1.00 78.81 170 THR A O 1
ATOM 1205 N N . GLU A 1 171 ? 2.192 16.392 -11.366 1.00 84.31 171 GLU A N 1
ATOM 1206 C CA . GLU A 1 171 ? 1.004 15.814 -12.004 1.00 84.31 171 GLU A CA 1
ATOM 1207 C C . GLU A 1 171 ? 0.874 14.333 -11.629 1.00 84.31 171 GLU A C 1
ATOM 1209 O O . GLU A 1 171 ? 1.885 13.686 -11.365 1.00 84.31 171 GLU A O 1
ATOM 1214 N N . VAL A 1 172 ? -0.353 13.805 -11.591 1.00 84.44 172 VAL A N 1
ATOM 1215 C CA . VAL A 1 172 ? -0.599 12.382 -11.311 1.00 84.44 172 VAL A CA 1
ATOM 1216 C C . VAL A 1 172 ? 0.077 11.490 -12.348 1.00 84.44 172 VAL A C 1
ATOM 1218 O O . VAL A 1 172 ? -0.248 11.569 -13.527 1.00 84.44 172 VAL A O 1
ATOM 1221 N N . GLY A 1 173 ? 0.977 10.617 -11.896 1.00 87.88 173 GLY A N 1
ATOM 1222 C CA . GLY A 1 173 ? 1.666 9.635 -12.734 1.00 87.88 173 GLY A CA 1
ATOM 1223 C C . GLY A 1 173 ? 1.180 8.200 -12.535 1.00 87.88 173 GLY A C 1
ATOM 1224 O O . GLY A 1 173 ? 0.355 7.908 -11.667 1.00 87.88 173 GLY A O 1
ATOM 1225 N N . ALA A 1 174 ? 1.705 7.277 -13.339 1.00 90.25 174 ALA A N 1
ATOM 1226 C CA . ALA A 1 174 ? 1.399 5.858 -13.199 1.00 90.25 174 ALA A CA 1
ATOM 1227 C C . ALA A 1 174 ? 1.927 5.299 -11.851 1.00 90.25 174 ALA A C 1
ATOM 1229 O O . ALA A 1 174 ? 2.948 5.769 -11.340 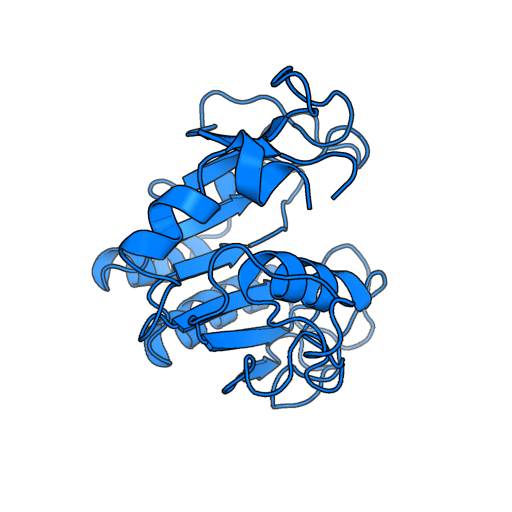1.00 90.25 174 ALA A O 1
ATOM 1230 N N . PRO A 1 175 ? 1.256 4.300 -11.247 1.00 92.75 175 PRO A N 1
ATOM 1231 C CA . PRO A 1 175 ? 0.094 3.574 -11.766 1.00 92.75 175 PRO A CA 1
ATOM 1232 C C . PRO A 1 175 ? -1.257 4.283 -11.573 1.00 92.75 175 PRO A C 1
ATOM 1234 O O . PRO A 1 175 ? -2.270 3.784 -12.048 1.00 92.75 175 PRO A O 1
ATOM 1237 N N . ALA A 1 176 ? -1.309 5.449 -10.923 1.00 92.44 176 ALA A N 1
ATOM 1238 C CA . ALA A 1 176 ? -2.567 6.150 -10.647 1.00 92.44 176 ALA A CA 1
ATOM 1239 C C . ALA A 1 176 ? -3.287 6.679 -11.908 1.00 92.44 176 ALA A C 1
ATOM 1241 O O . ALA A 1 176 ? -4.464 7.029 -11.847 1.00 92.44 176 ALA A O 1
ATOM 1242 N N . THR A 1 177 ? -2.610 6.729 -13.059 1.00 92.56 177 THR A N 1
ATOM 1243 C CA . THR A 1 177 ? -3.205 7.052 -14.367 1.00 92.56 177 THR A CA 1
ATOM 1244 C C . THR A 1 177 ? -3.838 5.852 -15.081 1.00 92.56 177 THR A C 1
ATOM 1246 O O . THR A 1 177 ? -4.544 6.051 -16.071 1.00 92.56 177 THR A O 1
ATOM 1249 N N . ILE A 1 178 ? -3.623 4.621 -14.602 1.00 94.56 178 ILE A N 1
ATOM 1250 C CA . ILE A 1 178 ? -4.141 3.404 -15.242 1.00 94.56 178 ILE A CA 1
ATOM 1251 C C . ILE A 1 178 ? -5.665 3.322 -15.043 1.00 94.56 178 ILE A C 1
ATOM 1253 O O . ILE A 1 178 ? -6.144 3.448 -13.910 1.00 94.56 178 ILE A O 1
ATOM 1257 N N . PRO A 1 179 ? -6.459 3.069 -16.102 1.00 91.81 179 PRO A N 1
ATOM 1258 C CA . PRO A 1 179 ? -7.901 2.895 -15.974 1.00 91.81 179 PRO A CA 1
ATOM 1259 C C . PRO A 1 179 ? -8.280 1.817 -14.951 1.00 91.81 179 PRO A C 1
ATOM 1261 O O . PRO A 1 179 ? -7.778 0.698 -14.995 1.00 91.81 179 PRO A O 1
ATOM 1264 N N . GLY A 1 180 ? -9.204 2.151 -14.048 1.00 90.94 180 GLY A N 1
ATOM 1265 C CA . GLY A 1 180 ? -9.670 1.250 -12.988 1.00 90.94 180 GLY A CA 1
ATOM 1266 C C . GLY A 1 180 ? -8.897 1.358 -11.669 1.00 90.94 180 GLY A C 1
ATOM 1267 O O . GLY A 1 180 ? -9.389 0.866 -10.657 1.00 90.94 180 GLY A O 1
ATOM 1268 N N . VAL A 1 181 ? -7.749 2.045 -11.641 1.00 96.25 181 VAL A N 1
ATOM 1269 C CA . VAL A 1 181 ? -7.036 2.346 -10.391 1.00 96.25 181 VAL A CA 1
ATOM 1270 C C . VAL A 1 181 ? -7.729 3.486 -9.647 1.00 96.25 181 VAL A C 1
ATOM 1272 O O . VAL A 1 181 ? -8.062 4.524 -10.223 1.00 96.25 181 VAL A O 1
ATOM 1275 N N . LEU A 1 182 ? -7.926 3.312 -8.340 1.00 97.12 182 LEU A N 1
ATOM 1276 C CA . LEU A 1 182 ? -8.418 4.358 -7.454 1.00 97.12 182 LEU A CA 1
AT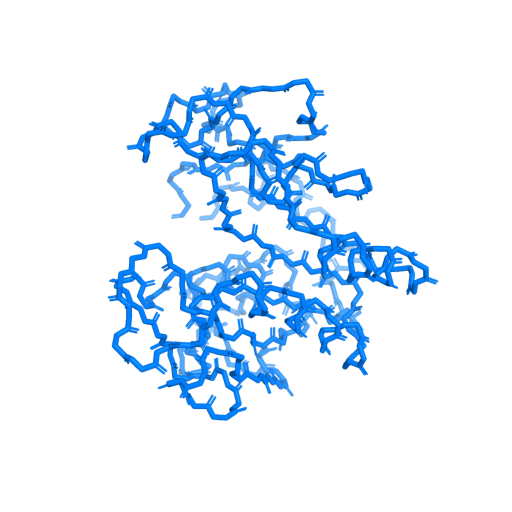OM 1277 C C . LEU A 1 182 ? -7.256 5.276 -7.052 1.00 97.12 182 LEU A C 1
ATOM 1279 O O . LEU A 1 182 ? -6.507 4.976 -6.121 1.00 97.12 182 LEU A O 1
ATOM 1283 N N . ALA A 1 183 ? -7.109 6.395 -7.759 1.00 95.75 183 ALA A N 1
ATOM 1284 C CA . ALA A 1 183 ? -6.114 7.414 -7.441 1.00 95.75 183 ALA A CA 1
ATOM 1285 C C . ALA A 1 183 ? -6.538 8.254 -6.223 1.00 95.75 183 ALA A C 1
ATOM 1287 O O . ALA A 1 183 ? -7.628 8.841 -6.216 1.00 95.75 183 ALA A O 1
ATOM 1288 N N . VAL A 1 184 ? -5.659 8.342 -5.220 1.00 95.88 184 VAL A N 1
ATOM 1289 C CA . VAL A 1 184 ? -5.922 9.030 -3.944 1.00 95.88 184 VAL A CA 1
ATOM 1290 C C . VAL A 1 184 ? -5.001 10.235 -3.765 1.00 95.88 184 VAL A C 1
ATOM 1292 O O . VAL A 1 184 ? -3.778 10.099 -3.755 1.00 95.88 184 VAL A O 1
ATOM 1295 N N . ALA A 1 185 ? -5.599 11.414 -3.604 1.00 94.81 185 ALA A N 1
ATOM 1296 C CA . ALA A 1 185 ? -4.908 12.661 -3.277 1.00 94.81 185 ALA A CA 1
ATOM 1297 C C . ALA A 1 185 ? -4.768 12.878 -1.761 1.00 94.81 185 ALA A C 1
ATOM 1299 O O . ALA A 1 185 ? -5.561 12.358 -0.976 1.00 94.81 185 ALA A O 1
ATOM 1300 N N . GLY A 1 186 ? -3.788 13.687 -1.356 1.00 93.50 186 GLY A N 1
ATOM 1301 C CA . GLY A 1 186 ? -3.568 14.062 0.040 1.00 93.50 186 GLY A CA 1
ATOM 1302 C C . GLY A 1 186 ? -4.271 15.363 0.435 1.00 93.50 186 GLY A C 1
ATOM 1303 O O . GLY A 1 186 ? -4.197 16.366 -0.282 1.00 93.50 186 GLY A O 1
ATOM 1304 N N . VAL A 1 187 ? -4.925 15.374 1.594 1.00 93.81 187 VAL A N 1
ATOM 1305 C CA . VAL A 1 187 ? -5.450 16.589 2.235 1.00 93.81 187 VAL A CA 1
ATOM 1306 C C . VAL A 1 187 ? -4.843 16.800 3.618 1.00 93.81 187 VAL A C 1
ATOM 1308 O O . VAL A 1 187 ? -4.496 15.851 4.328 1.00 93.81 187 VAL A O 1
ATOM 1311 N N . ASP A 1 188 ? -4.739 18.067 4.005 1.00 91.88 188 ASP A N 1
ATOM 1312 C CA . ASP A 1 188 ? -4.423 18.460 5.369 1.00 91.88 188 ASP A CA 1
ATOM 1313 C C . ASP A 1 188 ? -5.597 18.168 6.325 1.00 91.88 188 ASP A C 1
ATOM 1315 O O . ASP A 1 188 ? -6.687 17.729 5.936 1.00 91.88 188 ASP A O 1
ATOM 1319 N N . ARG A 1 189 ? -5.394 18.443 7.615 1.00 90.06 189 ARG A N 1
ATOM 1320 C CA . ARG A 1 189 ? -6.421 18.211 8.640 1.00 90.06 189 ARG A CA 1
ATOM 1321 C C . ARG A 1 189 ? -7.682 19.069 8.455 1.00 90.06 189 ARG A C 1
ATOM 1323 O O . ARG A 1 189 ? -8.741 18.698 8.954 1.00 90.06 189 ARG A O 1
ATOM 1330 N N . ALA A 1 190 ? -7.588 20.201 7.760 1.00 90.12 190 ALA A N 1
ATOM 1331 C CA . ALA A 1 190 ? -8.738 21.040 7.432 1.00 90.12 190 ALA A CA 1
ATOM 1332 C C . ALA A 1 190 ? -9.486 20.553 6.174 1.00 90.12 190 ALA A C 1
ATOM 1334 O O . ALA A 1 190 ? -10.504 21.144 5.808 1.00 90.12 190 ALA A O 1
ATOM 1335 N N . GLY A 1 191 ? -9.009 19.486 5.524 1.00 89.25 191 GLY A N 1
ATOM 1336 C CA . GLY A 1 191 ? -9.562 18.961 4.278 1.00 89.25 191 GLY A CA 1
ATOM 1337 C C . GLY A 1 191 ? -9.144 19.765 3.045 1.00 89.25 191 GLY A C 1
ATOM 1338 O O . GLY A 1 191 ? -9.719 19.572 1.972 1.00 89.25 191 GLY A O 1
ATOM 1339 N N . ALA A 1 192 ? -8.175 20.676 3.170 1.00 91.88 192 ALA A N 1
ATOM 1340 C CA . ALA A 1 192 ? -7.608 21.378 2.027 1.00 91.88 192 ALA A CA 1
ATOM 1341 C C . ALA A 1 192 ? -6.545 20.500 1.355 1.00 91.88 192 ALA A C 1
ATOM 1343 O O . ALA A 1 192 ? -5.831 19.756 2.022 1.00 91.88 192 ALA A O 1
ATOM 1344 N N . ALA A 1 193 ? -6.435 20.575 0.026 1.00 89.25 193 ALA A N 1
ATOM 1345 C CA . ALA A 1 193 ? -5.432 19.808 -0.710 1.00 89.25 193 ALA A CA 1
ATOM 1346 C C . ALA A 1 193 ? -4.024 20.123 -0.182 1.00 89.25 193 ALA A C 1
ATOM 1348 O O . ALA A 1 193 ? -3.612 21.288 -0.182 1.00 89.25 193 ALA A O 1
ATOM 1349 N N . SER A 1 194 ? -3.296 19.086 0.241 1.00 88.44 194 SER A N 1
ATOM 1350 C CA . SER A 1 194 ? -1.947 19.242 0.782 1.00 88.44 194 SER A CA 1
ATOM 1351 C C . SER A 1 194 ? -1.030 19.837 -0.281 1.00 88.44 194 SER A C 1
ATOM 1353 O O . SER A 1 194 ? -1.044 19.426 -1.450 1.00 88.44 194 SER A O 1
ATOM 1355 N N . PHE A 1 195 ? -0.221 20.825 0.110 1.00 82.19 195 PHE A N 1
ATOM 1356 C CA . PHE A 1 195 ? 0.728 21.409 -0.829 1.00 82.19 195 PHE A CA 1
ATOM 1357 C C . PHE A 1 195 ? 1.841 20.421 -1.188 1.00 82.19 195 PHE A C 1
ATOM 1359 O O . PHE A 1 195 ? 2.238 20.376 -2.351 1.00 82.19 195 PHE A O 1
ATOM 1366 N N . ASP A 1 196 ? 2.306 19.629 -0.222 1.00 81.44 196 ASP A N 1
ATOM 1367 C CA . ASP A 1 196 ? 3.450 18.733 -0.391 1.00 81.44 196 ASP A CA 1
ATOM 1368 C C . ASP A 1 196 ? 3.028 17.306 -0.752 1.00 81.44 196 ASP A C 1
ATOM 1370 O O . ASP A 1 196 ? 3.647 16.690 -1.623 1.00 81.44 196 ASP A O 1
ATOM 1374 N N . ALA A 1 197 ? 1.951 16.799 -0.145 1.00 79.12 197 ALA A N 1
ATOM 1375 C CA . ALA A 1 197 ? 1.519 15.404 -0.255 1.00 79.12 197 ALA A CA 1
ATOM 1376 C C . ALA A 1 197 ? 0.393 15.173 -1.284 1.00 79.12 197 ALA A C 1
ATOM 1378 O O . ALA A 1 197 ? -0.306 14.162 -1.237 1.00 79.12 197 ALA A O 1
ATOM 1379 N N . SER A 1 198 ? 0.178 16.121 -2.206 1.00 82.94 198 SER A N 1
ATOM 1380 C CA . SER A 1 198 ? -0.768 15.940 -3.310 1.00 82.94 198 SER A CA 1
ATOM 1381 C C . SER A 1 198 ? -0.283 16.552 -4.620 1.00 82.94 198 SER A C 1
ATOM 1383 O O . SER A 1 198 ? -0.094 17.767 -4.756 1.00 82.94 198 SER A O 1
ATOM 1385 N N . SER A 1 199 ? -0.186 15.706 -5.638 1.00 84.38 199 SER A N 1
ATOM 1386 C CA . SER A 1 199 ? -0.157 16.106 -7.044 1.00 84.38 199 SER A CA 1
ATOM 1387 C C . SER A 1 199 ? -1.553 16.519 -7.524 1.00 84.38 199 SER A C 1
ATOM 1389 O O . SER A 1 199 ? -2.546 16.385 -6.804 1.00 84.38 199 SER A O 1
ATOM 1391 N N . GLN A 1 200 ? -1.626 17.086 -8.729 1.00 82.75 200 GLN A N 1
ATOM 1392 C CA . GLN A 1 200 ? -2.880 17.486 -9.372 1.00 82.75 200 GLN A CA 1
ATOM 1393 C C . GLN A 1 200 ? -3.125 16.624 -10.611 1.00 82.75 200 GLN A C 1
ATOM 1395 O O . GLN A 1 200 ? -2.183 16.248 -11.300 1.00 82.75 200 GLN A O 1
ATOM 1400 N N . GLY A 1 201 ? -4.383 16.318 -10.913 1.00 80.31 201 GLY A N 1
ATOM 1401 C CA . GLY A 1 201 ? -4.736 15.559 -12.108 1.00 80.31 201 GLY A CA 1
ATOM 1402 C C . GLY A 1 201 ? -6.221 15.233 -12.153 1.00 80.31 201 GLY A C 1
ATOM 1403 O O . GLY A 1 201 ? -6.865 15.091 -11.116 1.00 80.31 201 GLY A O 1
ATOM 1404 N N . ILE A 1 202 ? -6.768 15.114 -13.362 1.00 81.50 202 ILE A N 1
ATOM 1405 C CA . ILE A 1 202 ? -8.189 14.782 -13.570 1.00 81.50 202 ILE A CA 1
ATOM 1406 C C . ILE A 1 202 ? -8.526 13.333 -13.193 1.00 81.50 202 ILE A C 1
ATOM 1408 O O . ILE A 1 202 ? -9.696 12.984 -13.093 1.00 81.50 202 ILE A O 1
ATOM 1412 N N . THR A 1 203 ? -7.505 12.494 -13.019 1.00 85.06 203 THR A N 1
ATOM 1413 C CA . THR A 1 203 ? -7.623 11.080 -12.655 1.00 85.06 203 THR A CA 1
ATOM 1414 C C . THR A 1 203 ? -7.833 10.864 -11.158 1.00 85.06 203 THR A C 1
ATOM 1416 O O . THR A 1 203 ? -8.187 9.758 -10.765 1.00 85.06 203 THR A O 1
ATOM 1419 N N . ILE A 1 204 ? -7.651 11.896 -10.320 1.00 90.38 204 ILE A N 1
ATOM 1420 C CA . ILE A 1 204 ? -7.901 11.814 -8.874 1.00 90.38 204 ILE A CA 1
ATOM 1421 C C . ILE A 1 204 ? -9.366 11.442 -8.643 1.00 90.38 204 ILE A C 1
ATOM 1423 O O . ILE A 1 204 ? -10.271 12.174 -9.045 1.00 90.38 204 ILE A O 1
ATOM 1427 N N . ALA A 1 205 ? -9.589 10.321 -7.961 1.00 94.00 205 ALA A N 1
ATOM 1428 C CA . ALA A 1 205 ? -10.928 9.832 -7.666 1.00 94.00 205 ALA A CA 1
ATOM 1429 C C . ALA A 1 205 ? -11.428 10.339 -6.307 1.00 94.00 205 ALA A C 1
ATOM 1431 O O . ALA A 1 205 ? -12.571 10.778 -6.185 1.00 94.00 205 ALA A O 1
ATOM 1432 N N . VAL A 1 206 ? -10.568 10.281 -5.287 1.00 95.31 206 VAL A N 1
ATOM 1433 C CA . VAL A 1 206 ? -10.871 10.692 -3.908 1.00 95.31 206 VAL A CA 1
ATOM 1434 C C . VAL A 1 206 ? -9.647 11.333 -3.254 1.00 95.31 206 VAL A C 1
ATOM 1436 O O . VAL A 1 206 ? -8.532 11.242 -3.770 1.00 95.31 206 VAL A O 1
ATOM 1439 N N . ALA A 1 207 ? -9.847 11.971 -2.102 1.00 94.56 207 ALA A N 1
ATOM 1440 C CA . ALA A 1 207 ? -8.767 12.495 -1.276 1.00 94.56 207 ALA A CA 1
ATOM 1441 C C . ALA A 1 207 ? -8.866 11.971 0.163 1.00 94.56 207 ALA A C 1
ATOM 1443 O O . ALA A 1 207 ? -9.968 11.700 0.647 1.00 94.56 207 ALA A O 1
ATOM 1444 N N . ALA A 1 208 ? -7.721 11.831 0.831 1.00 94.81 208 ALA A N 1
ATOM 1445 C CA . ALA A 1 208 ? -7.602 11.293 2.183 1.00 94.81 208 ALA A CA 1
ATOM 1446 C C . ALA A 1 208 ? -6.554 12.063 3.014 1.00 94.81 208 ALA A C 1
ATOM 1448 O O . ALA A 1 208 ? -5.678 12.715 2.440 1.00 94.81 208 ALA A O 1
ATOM 1449 N N . PRO A 1 209 ? -6.621 11.995 4.358 1.00 93.56 209 PRO A N 1
ATOM 1450 C CA . PRO A 1 209 ? -5.624 12.583 5.253 1.00 93.56 209 PRO A CA 1
ATOM 1451 C C . PRO A 1 209 ? -4.191 12.195 4.895 1.00 93.56 209 PRO A C 1
ATOM 1453 O O . PRO A 1 209 ? -3.886 11.009 4.784 1.00 93.56 209 PRO A O 1
ATOM 1456 N N . SER A 1 210 ? -3.306 13.183 4.768 1.00 90.94 210 SER A N 1
ATOM 1457 C CA . SER A 1 210 ? -1.893 12.960 4.421 1.00 90.94 210 SER A CA 1
ATOM 1458 C C . SER A 1 210 ? -0.899 13.686 5.325 1.00 90.94 210 SER A C 1
ATOM 1460 O O . SER A 1 210 ? 0.307 13.536 5.157 1.00 90.94 210 SER A O 1
ATOM 1462 N N . GLU A 1 211 ? -1.377 14.497 6.267 1.00 86.69 211 GLU A N 1
ATOM 1463 C CA . GLU A 1 211 ? -0.527 15.297 7.148 1.00 86.69 211 GLU A CA 1
ATOM 1464 C C . GLU A 1 211 ? -0.789 14.979 8.617 1.00 86.69 211 GLU A C 1
ATOM 1466 O O . GLU A 1 211 ? -1.944 14.830 9.027 1.00 86.69 211 GLU A O 1
ATOM 1471 N N . GLN A 1 212 ? 0.296 14.939 9.403 1.00 84.56 212 GLN A N 1
ATOM 1472 C CA . GLN A 1 212 ? 0.281 14.651 10.845 1.00 84.56 212 GLN A CA 1
ATOM 1473 C C . GLN A 1 212 ? -0.425 13.323 11.167 1.00 84.56 212 GLN A C 1
ATOM 1475 O O . GLN A 1 212 ? -1.270 13.255 12.067 1.00 84.56 212 GLN A O 1
ATOM 1480 N N . LEU A 1 213 ? -0.085 12.300 10.375 1.00 82.00 213 LEU A N 1
ATOM 1481 C CA . LEU A 1 213 ? -0.479 10.912 10.589 1.00 82.00 213 LEU A CA 1
ATOM 1482 C C . LEU A 1 213 ? 0.327 10.301 11.747 1.00 82.00 213 LEU A C 1
ATOM 1484 O O . LEU A 1 213 ? 1.540 10.594 11.827 1.00 82.00 213 LEU A O 1
#

Sequence (213 aa):
EYWLADYGIEQAWQTTRGEGVKIAVIDTGVDASVADLRGAVVGGTDVSGVGSADGTEPVGASSEHGTMVASLLAGRGTGTGSGVIGVAPGASVLSVSVALGGPTPGARDEDAQIADAVRWAVDNGASVINMSLTRNSLDWPESWDRAFLYAYEHDVVVVAAAGNRGSGTTEVGAPATIPGVLAVAGVDRAGAASFDASSQGITIAVAAPSEQL

InterPro domains:
  IPR000209 Peptidase S8/S53 domain [PF00082] (18-209)
  IPR015500 Peptidase S8, subtilisin-related [PR00723] (18-37)
  IPR015500 Peptidase S8, subtilisin-related [PR00723] (61-74)
  IPR022398 Peptidase S8, subtilisin, His-active site [PS00137] (65-75)
  IPR036852 Peptidase S8/S53 domain superfamily [G3DSA:3.40.50.200] (1-213)
  IPR036852 Peptidase S8/S53 domain superfamily [SSF52743] (2-212)
  IPR050131 Subtilisin-like serine protease [PTHR43806] (11-210)

pLDDT: mean 92.72, std 6.5, range [71.62, 98.88]